Protein AF-0000000086061407 (afdb_homodimer)

pLDDT: mean 94.73, std 8.04, range [39.84, 98.94]

Solvent-accessible surface area (backbone atoms only — not comparable to full-atom values): 15052 Å² total; per-residue (Å²): 125,61,60,60,64,52,87,76,50,77,74,66,51,68,67,56,52,50,48,50,37,46,42,41,42,68,62,27,43,37,47,22,71,58,48,34,40,74,77,44,78,39,59,35,28,27,28,36,33,29,63,65,50,62,54,49,12,38,81,82,54,57,34,48,30,66,33,58,55,50,27,49,40,52,51,31,29,48,52,14,55,34,40,55,39,94,50,54,87,50,60,50,69,42,70,36,34,43,36,39,37,42,72,43,85,31,67,28,34,36,39,30,40,11,34,55,76,41,48,45,68,49,48,29,32,18,39,28,40,28,31,15,40,49,97,89,47,67,42,73,19,35,41,33,43,34,33,28,38,44,44,70,126,124,60,59,60,63,53,88,76,48,75,74,65,51,68,67,58,53,52,50,50,38,47,42,42,41,69,61,28,43,39,47,23,71,56,47,35,42,71,77,44,79,40,61,34,26,25,29,37,33,30,63,64,51,64,54,50,12,37,82,83,54,56,34,49,32,64,32,58,55,49,27,48,40,52,52,32,28,47,52,12,55,35,40,55,38,95,51,53,87,49,57,50,68,44,67,35,35,43,36,39,38,43,73,44,85,30,66,29,33,35,38,29,41,11,34,55,76,41,48,44,66,50,48,29,31,18,39,27,41,29,30,16,38,50,99,88,48,67,43,74,19,34,40,34,42,33,32,28,39,44,43,71,124

Secondary structure (DSSP, 8-state):
-----GGGSPPPPHHHHHHHHHIIIIISSHHHHTT-EEEEEETTEEEEEE---GGGB-TTSSSB-HHHHHHHHHHHHHHHHHTTSSSTTS-EEEEEEEEEEE-S---S-EEEEEEEEEE-SSEEEEEEEEEEEETTEEEEEEEEEEEEEEE--/-----GGGSPPPPHHHHHHHHHIIIIISSHHHHTT-EEEEEETTEEEEEE---GGGB-TTSSSB-HHHHHHHHHHHHHHHHHTTSSSTTS-EEEEEEEEEEE-S---S-EEEEEEEEEE-SSEEEEEEEEEEEETTEEEEEEEEEEEEEEE--

Structure (mmCIF, N/CA/C/O backbone):
data_AF-0000000086061407-model_v1
#
loop_
_entity.id
_entity.type
_entity.pdbx_description
1 polymer 'Uncharacterized protein (TIGR00369 family)'
#
loop_
_atom_site.group_PDB
_atom_site.id
_atom_site.type_symbol
_atom_site.label_atom_id
_atom_site.label_alt_id
_atom_site.label_comp_id
_atom_site.label_asym_id
_atom_site.label_entity_id
_atom_site.label_seq_id
_atom_site.pdbx_PDB_ins_code
_atom_site.Cartn_x
_atom_site.Cartn_y
_atom_site.Cartn_z
_atom_site.occupancy
_atom_site.B_iso_or_equiv
_atom_site.auth_seq_id
_atom_site.auth_comp_id
_atom_site.auth_asym_id
_atom_site.auth_atom_id
_atom_site.pdbx_PDB_model_num
ATOM 1 N N . MET A 1 1 ? 11.742 13.633 26.219 1 40.09 1 MET A N 1
ATOM 2 C CA . MET A 1 1 ? 10.906 13.102 25.156 1 40.09 1 MET A CA 1
ATOM 3 C C . MET A 1 1 ? 9.719 14.016 24.875 1 40.09 1 MET A C 1
ATOM 5 O O . MET A 1 1 ? 8.82 14.141 25.719 1 40.09 1 MET A O 1
ATOM 9 N N . VAL A 1 2 ? 9.953 15.078 24.172 1 51.06 2 VAL A N 1
ATOM 10 C CA . VAL A 1 2 ? 8.992 16.172 24.125 1 51.06 2 VAL A CA 1
ATOM 11 C C . VAL A 1 2 ? 7.734 15.719 23.375 1 51.06 2 VAL A C 1
ATOM 13 O O . VAL A 1 2 ? 7.805 15.336 22.203 1 51.06 2 VAL A O 1
ATOM 16 N N . GLU A 1 3 ? 6.836 15.07 24.078 1 63.94 3 GLU A N 1
ATOM 17 C CA . GLU A 1 3 ? 5.516 14.812 23.516 1 63.94 3 GLU A CA 1
ATOM 18 C C . GLU A 1 3 ? 4.781 16.109 23.203 1 63.94 3 GLU A C 1
ATOM 20 O O . GLU A 1 3 ? 4.75 17.031 24.047 1 63.94 3 GLU A O 1
ATOM 25 N N . ASP A 1 4 ? 4.656 16.281 21.875 1 63.88 4 ASP A N 1
ATOM 26 C CA . ASP A 1 4 ? 3.92 17.484 21.516 1 63.88 4 ASP A CA 1
ATOM 27 C C . ASP A 1 4 ? 2.533 17.5 22.156 1 63.88 4 ASP A C 1
ATOM 29 O O . ASP A 1 4 ? 1.83 16.484 22.141 1 63.88 4 ASP A O 1
ATOM 33 N N . ASP A 1 5 ? 2.336 18.469 23 1 81.5 5 ASP A N 1
ATOM 34 C CA . ASP A 1 5 ? 0.99 18.703 23.516 1 81.5 5 ASP A CA 1
ATOM 35 C C . ASP A 1 5 ? 0.057 19.203 22.422 1 81.5 5 ASP A C 1
ATOM 37 O O . ASP A 1 5 ? -0.12 20.422 22.25 1 81.5 5 ASP A O 1
ATOM 41 N N . ILE A 1 6 ? -0.549 18.344 21.656 1 89 6 ILE A N 1
ATOM 42 C CA . ILE A 1 6 ? -1.39 18.641 20.5 1 89 6 ILE A CA 1
ATOM 43 C C . ILE A 1 6 ? -2.619 19.422 20.953 1 89 6 ILE A C 1
ATOM 45 O O . ILE A 1 6 ? -3.041 20.375 20.281 1 89 6 ILE A O 1
ATOM 49 N N . ALA A 1 7 ? -3.109 19.172 22.156 1 85.31 7 ALA A N 1
ATOM 50 C CA . ALA A 1 7 ? -4.32 19.812 22.672 1 85.31 7 ALA A CA 1
ATOM 51 C C . ALA A 1 7 ? -4.109 21.312 22.891 1 85.31 7 ALA A C 1
ATOM 53 O O . ALA A 1 7 ? -5.055 22.094 22.766 1 85.31 7 ALA A O 1
ATOM 54 N N . GLY A 1 8 ? -2.998 21.625 23.078 1 88.25 8 GLY A N 1
ATOM 55 C CA . GLY A 1 8 ? -2.713 23.031 23.375 1 88.25 8 GLY A CA 1
ATOM 56 C C . GLY A 1 8 ? -2.324 23.828 22.141 1 88.25 8 GLY A C 1
ATOM 57 O O . GLY A 1 8 ? -2.121 25.047 22.234 1 88.25 8 GLY A O 1
ATOM 58 N N . MET A 1 9 ? -2.316 23.172 21.031 1 91.44 9 MET A N 1
ATOM 59 C CA . MET A 1 9 ? -1.849 23.844 19.828 1 91.44 9 MET A CA 1
ATOM 60 C C . MET A 1 9 ? -2.977 24.625 19.156 1 91.44 9 MET A C 1
ATOM 62 O O . MET A 1 9 ? -4.148 24.25 19.281 1 91.44 9 MET A O 1
ATOM 66 N N . GLU A 1 10 ? -2.555 25.672 18.531 1 92.44 10 GLU A N 1
ATOM 67 C CA . GLU A 1 10 ? -3.52 26.406 17.719 1 92.44 10 GLU A CA 1
ATOM 68 C C . GLU A 1 10 ? -4.02 25.531 16.562 1 92.44 10 GLU A C 1
ATOM 70 O O . GLU A 1 10 ? -3.301 24.656 16.078 1 92.44 10 GLU A O 1
ATOM 75 N N . PRO A 1 11 ? -5.223 25.797 16.156 1 94 11 PRO A N 1
ATOM 76 C CA . PRO A 1 11 ? -5.723 25.047 14.992 1 94 11 PRO A CA 1
ATOM 77 C C . PRO A 1 11 ? -4.824 25.203 13.766 1 94 11 PRO A C 1
ATOM 79 O O . PRO A 1 11 ? -4.102 26.188 13.641 1 94 11 PRO A O 1
ATOM 82 N N . ILE A 1 12 ? -4.875 24.156 12.938 1 94 12 ILE A N 1
ATOM 83 C CA . ILE A 1 12 ? -4.125 24.234 11.688 1 94 12 ILE A CA 1
ATOM 84 C C . ILE A 1 12 ? -4.594 25.438 10.875 1 94 12 ILE A C 1
ATOM 86 O O . ILE A 1 12 ? -5.789 25.594 10.625 1 94 12 ILE A O 1
ATOM 90 N N . PRO A 1 13 ? -3.646 26.266 10.508 1 91.88 13 PRO A N 1
ATOM 91 C CA . PRO A 1 13 ? -4.051 27.406 9.688 1 91.88 13 PRO A CA 1
ATOM 92 C C . PRO A 1 13 ? -4.727 26.984 8.383 1 91.88 13 PRO A C 1
ATOM 94 O O . PRO A 1 13 ? -4.348 25.969 7.785 1 91.88 13 PRO A O 1
ATOM 97 N N . SER A 1 14 ? -5.695 27.781 7.965 1 93.56 14 SER A N 1
ATOM 98 C CA . SER A 1 14 ? -6.438 27.469 6.746 1 93.56 14 SER A CA 1
ATOM 99 C C . SER A 1 14 ? -5.512 27.391 5.539 1 93.56 14 SER A C 1
ATOM 101 O O . SER A 1 14 ? -5.723 26.562 4.645 1 93.56 14 SER A O 1
ATOM 103 N N . GLU A 1 15 ? -4.551 28.219 5.551 1 92.44 15 GLU A N 1
ATOM 104 C CA . GLU A 1 15 ? -3.592 28.234 4.449 1 92.44 15 GLU A CA 1
ATOM 105 C C . GLU A 1 15 ? -2.844 26.906 4.363 1 92.44 15 GLU A C 1
ATOM 107 O O . GLU A 1 15 ? -2.568 26.406 3.268 1 92.44 15 GLU A O 1
ATOM 112 N N . ALA A 1 16 ? -2.533 26.391 5.5 1 92.31 16 ALA A N 1
ATOM 113 C CA . ALA A 1 16 ? -1.836 25.109 5.547 1 92.31 16 ALA A CA 1
ATOM 114 C C . ALA A 1 16 ? -2.738 23.969 5.062 1 92.31 16 ALA A C 1
ATOM 116 O O . ALA A 1 16 ? -2.293 23.078 4.332 1 92.31 16 ALA A O 1
ATOM 117 N N . THR A 1 17 ? -3.941 24.016 5.438 1 95.06 17 THR A N 1
ATOM 118 C CA . THR A 1 17 ? -4.906 23.016 4.988 1 95.06 17 THR A CA 1
ATOM 119 C C . THR A 1 17 ? -5.086 23.094 3.473 1 95.06 17 THR A C 1
ATOM 121 O O . THR A 1 17 ? -5.102 22.062 2.799 1 95.06 17 THR A O 1
ATOM 124 N N . GLU A 1 18 ? -5.207 24.297 2.955 1 95.62 18 GLU A N 1
ATOM 125 C CA . GLU A 1 18 ? -5.379 24.484 1.519 1 95.62 18 GLU A CA 1
ATOM 126 C C . GLU A 1 18 ? -4.141 24.031 0.75 1 95.62 18 GLU A C 1
ATOM 128 O O . GLU A 1 18 ? -4.254 23.438 -0.323 1 95.62 18 GLU A O 1
ATOM 133 N N . TYR A 1 19 ? -3.062 24.328 1.294 1 94.38 19 TYR A N 1
ATOM 134 C CA . TYR A 1 19 ? -1.807 23.891 0.692 1 94.38 19 TYR A CA 1
ATOM 135 C C . TYR A 1 19 ? -1.74 22.359 0.608 1 94.38 19 TYR A C 1
ATOM 137 O O . TYR A 1 19 ? -1.422 21.812 -0.446 1 94.38 19 TYR A O 1
ATOM 145 N N . LEU A 1 20 ? -2.078 21.734 1.682 1 93.75 20 LEU A N 1
ATOM 146 C CA . LEU A 1 20 ? -2.076 20.281 1.739 1 93.75 20 LEU A CA 1
ATOM 147 C C . LEU A 1 20 ? -3.055 19.688 0.726 1 93.75 20 LEU A C 1
ATOM 149 O O . LEU A 1 20 ? -2.719 18.75 0.004 1 93.75 20 LEU A O 1
ATOM 153 N N . ARG A 1 21 ? -4.188 20.234 0.647 1 96.5 21 ARG A N 1
ATOM 154 C CA . ARG A 1 21 ? -5.207 19.781 -0.29 1 96.5 21 ARG A CA 1
ATOM 155 C C . ARG A 1 21 ? -4.715 19.875 -1.729 1 96.5 21 ARG A C 1
ATOM 157 O O . ARG A 1 21 ? -4.824 18.922 -2.496 1 96.5 21 ARG A O 1
ATOM 164 N N . LYS A 1 22 ? -4.176 21 -2.057 1 96.38 22 LYS A N 1
ATOM 165 C CA . LYS A 1 22 ? -3.684 21.219 -3.412 1 96.38 22 LYS A CA 1
ATOM 166 C C . LYS A 1 22 ? -2.557 20.25 -3.752 1 96.38 22 LYS A C 1
ATOM 168 O O . LYS A 1 22 ? -2.545 19.656 -4.832 1 96.38 22 LYS A O 1
ATOM 173 N N . ARG A 1 23 ? -1.668 20.078 -2.854 1 94.38 23 ARG A N 1
ATOM 174 C CA . ARG A 1 23 ? -0.507 19.219 -3.068 1 94.38 23 ARG A CA 1
ATOM 175 C C . ARG A 1 23 ? -0.928 17.766 -3.27 1 94.38 23 ARG A C 1
ATOM 177 O O . ARG A 1 23 ? -0.419 17.094 -4.16 1 94.38 23 ARG A O 1
ATOM 184 N N . ILE A 1 24 ? -1.856 17.281 -2.484 1 95.69 24 ILE A N 1
ATOM 185 C CA . ILE A 1 24 ? -2.258 15.883 -2.514 1 95.69 24 ILE A CA 1
ATOM 186 C C . ILE A 1 24 ? -3.209 15.648 -3.682 1 95.69 24 ILE A C 1
ATOM 188 O O . ILE A 1 24 ? -3.025 14.703 -4.457 1 95.69 24 ILE A O 1
ATOM 192 N N . GLU A 1 25 ? -4.176 16.516 -3.877 1 97.44 25 GLU A N 1
ATOM 193 C CA . GLU A 1 25 ? -5.289 16.266 -4.789 1 97.44 25 GLU A CA 1
ATOM 194 C C . GLU A 1 25 ? -4.906 16.594 -6.227 1 97.44 25 GLU A C 1
ATOM 196 O O . GLU A 1 25 ? -5.414 15.984 -7.168 1 97.44 25 GLU A O 1
ATOM 201 N N . GLU A 1 26 ? -3.924 17.469 -6.391 1 95.81 26 GLU A N 1
ATOM 202 C CA . GLU A 1 26 ? -3.705 17.984 -7.738 1 95.81 26 GLU A CA 1
ATOM 203 C C . GLU A 1 26 ? -2.262 17.781 -8.18 1 95.81 26 GLU A C 1
ATOM 205 O O . GLU A 1 26 ? -1.997 17.547 -9.367 1 95.81 26 GLU A O 1
ATOM 210 N N . GLU A 1 27 ? -1.354 17.781 -7.215 1 94.19 27 GLU A N 1
ATOM 211 C CA . GLU A 1 27 ? 0.028 17.953 -7.648 1 94.19 27 GLU A CA 1
ATOM 212 C C . GLU A 1 27 ? 0.855 16.703 -7.375 1 94.19 27 GLU A C 1
ATOM 214 O O . GLU A 1 27 ? 1.942 16.531 -7.934 1 94.19 27 GLU A O 1
ATOM 219 N N . HIS A 1 28 ? 0.507 15.789 -6.465 1 93.06 28 HIS A N 1
ATOM 220 C CA . HIS A 1 28 ? 1.313 14.664 -6.012 1 93.06 28 HIS A CA 1
ATOM 221 C C . HIS A 1 28 ? 1.54 13.664 -7.137 1 93.06 28 HIS A C 1
ATOM 223 O O . HIS A 1 28 ? 2.541 12.938 -7.141 1 93.06 28 HIS A O 1
ATOM 229 N N . GLY A 1 29 ? 0.777 13.562 -8.25 1 93.31 29 GLY A N 1
ATOM 230 C CA . GLY A 1 29 ? 0.857 12.57 -9.312 1 93.31 29 GLY A CA 1
ATOM 231 C C . GLY A 1 29 ? 0.192 11.258 -8.953 1 93.31 29 GLY A C 1
ATOM 232 O O . GLY A 1 29 ? -0.92 10.977 -9.406 1 93.31 29 GLY A O 1
ATOM 233 N N . TYR A 1 30 ? 0.95 10.469 -8.008 1 97.5 30 TYR A N 1
ATOM 234 C CA . TYR A 1 30 ? 0.446 9.164 -7.598 1 97.5 30 TYR A CA 1
ATOM 235 C C . TYR A 1 30 ? -0.865 9.297 -6.836 1 97.5 30 TYR A C 1
ATOM 237 O O . TYR A 1 30 ? -1.887 8.742 -7.238 1 97.5 30 TYR A O 1
ATOM 245 N N . LEU A 1 31 ? -0.889 10.109 -5.805 1 98.25 31 LEU A N 1
ATOM 246 C CA . LEU A 1 31 ? -2.082 10.258 -4.977 1 98.25 31 LEU A CA 1
ATOM 247 C C . LEU A 1 31 ? -3.199 10.945 -5.754 1 98.25 31 LEU A C 1
ATOM 249 O O . LEU A 1 31 ? -4.379 10.648 -5.551 1 98.25 31 LEU A O 1
ATOM 253 N N . SER A 1 32 ? -2.822 11.867 -6.594 1 97.5 32 SER A N 1
ATOM 254 C CA . SER A 1 32 ? -3.824 12.508 -7.441 1 97.5 32 SER A CA 1
ATOM 255 C C . SER A 1 32 ? -4.445 11.508 -8.414 1 97.5 32 SER A C 1
ATOM 257 O O . SER A 1 32 ? -5.652 11.547 -8.656 1 97.5 32 SER A O 1
ATOM 259 N N . TRP A 1 33 ? -3.674 10.633 -8.984 1 97.12 33 TRP A N 1
ATOM 260 C CA . TRP A 1 33 ? -4.188 9.609 -9.883 1 97.12 33 TRP A CA 1
ATOM 261 C C . TRP A 1 33 ? -5.152 8.672 -9.164 1 97.12 33 TRP A C 1
ATOM 263 O O . TRP A 1 33 ? -6.133 8.211 -9.75 1 97.12 33 TRP A O 1
ATOM 273 N N . LEU A 1 34 ? -4.879 8.422 -7.879 1 98.19 34 LEU A N 1
ATOM 274 C CA . LEU A 1 34 ? -5.797 7.637 -7.059 1 98.19 34 LEU A CA 1
ATOM 275 C C . LEU A 1 34 ? -7.086 8.406 -6.797 1 98.19 34 LEU A C 1
ATOM 277 O O . LEU A 1 34 ? -8.039 7.848 -6.25 1 98.19 34 LEU A O 1
ATOM 281 N N . ASN A 1 35 ? -7.125 9.664 -7.09 1 98.31 35 ASN A N 1
ATOM 282 C CA . ASN A 1 35 ? -8.227 10.57 -6.793 1 98.31 35 ASN A CA 1
ATOM 283 C C . ASN A 1 35 ? -8.391 10.781 -5.289 1 98.31 35 ASN A C 1
ATOM 285 O O . ASN A 1 35 ? -9.508 10.773 -4.773 1 98.31 35 ASN A O 1
ATOM 289 N N . THR A 1 36 ? -7.293 10.906 -4.598 1 98.69 36 THR A N 1
ATOM 290 C CA . THR A 1 36 ? -7.297 11.094 -3.15 1 98.69 36 THR A CA 1
ATOM 291 C C . THR A 1 36 ? -7.805 12.492 -2.791 1 98.69 36 THR A C 1
ATOM 293 O O . THR A 1 36 ? -7.398 13.484 -3.404 1 98.69 36 THR A O 1
ATOM 296 N N . SER A 1 37 ? -8.688 12.562 -1.829 1 98.62 37 SER A N 1
ATOM 297 C CA . SER A 1 37 ? -9.188 13.828 -1.312 1 98.62 37 SER A CA 1
ATOM 298 C C . SER A 1 37 ? -8.812 14.016 0.156 1 98.62 37 SER A C 1
ATOM 300 O O . SER A 1 37 ? -8.781 13.047 0.92 1 98.62 37 SER A O 1
ATOM 302 N N . VAL A 1 38 ? -8.562 15.234 0.508 1 98.44 38 VAL A N 1
ATOM 303 C CA . VAL A 1 38 ? -8.336 15.633 1.895 1 98.44 38 VAL A CA 1
ATOM 304 C C . VAL A 1 38 ? -9.633 16.188 2.486 1 98.44 38 VAL A C 1
ATOM 306 O O . VAL A 1 38 ? -10.023 17.328 2.182 1 98.44 38 VAL A O 1
ATOM 309 N N . ASP A 1 39 ? -10.234 15.461 3.398 1 98.56 39 ASP A N 1
ATOM 310 C CA . ASP A 1 39 ? -11.57 15.812 3.865 1 98.56 39 ASP A CA 1
ATOM 311 C C . ASP A 1 39 ? -11.508 16.625 5.16 1 98.56 39 ASP A C 1
ATOM 313 O O . ASP A 1 39 ? -12.25 17.594 5.332 1 98.56 39 ASP A O 1
ATOM 317 N N . ILE A 1 40 ? -10.672 16.156 6.094 1 98.12 40 ILE A N 1
ATOM 318 C CA . ILE A 1 40 ? -10.5 16.797 7.391 1 98.12 40 ILE A CA 1
ATOM 319 C C . ILE A 1 40 ? -9.016 16.906 7.727 1 98.12 40 ILE A C 1
ATOM 321 O O . ILE A 1 40 ? -8.258 15.969 7.508 1 98.12 40 ILE A O 1
ATOM 325 N N . VAL A 1 41 ? -8.633 18.062 8.164 1 97.25 41 VAL A N 1
ATOM 326 C CA . VAL A 1 41 ? -7.309 18.297 8.719 1 97.25 41 VAL A CA 1
ATOM 327 C C . VAL A 1 41 ? -7.43 19 10.062 1 97.25 41 VAL A C 1
ATOM 329 O O . VAL A 1 41 ? -7.875 20.156 10.125 1 97.25 41 VAL A O 1
ATOM 332 N N . GLU A 1 42 ? -7.105 18.375 11.07 1 96.44 42 GLU A N 1
ATOM 333 C CA . GLU A 1 42 ? -7.055 18.891 12.43 1 96.44 42 GLU A CA 1
ATOM 334 C 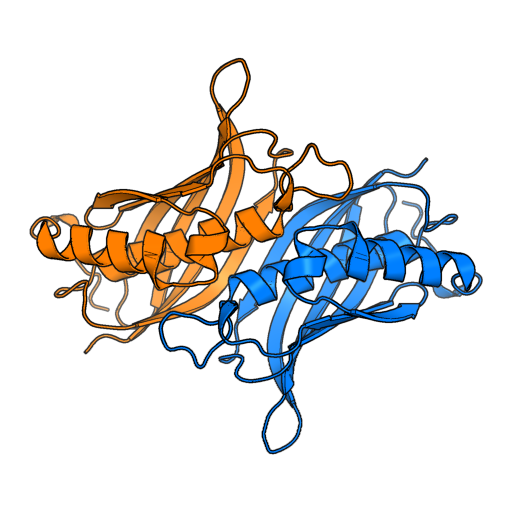C . GLU A 1 42 ? -5.758 18.484 13.125 1 96.44 42 GLU A C 1
ATOM 336 O O . GLU A 1 42 ? -5.07 17.562 12.688 1 96.44 42 GLU A O 1
ATOM 341 N N . ARG A 1 43 ? -5.457 19.297 14.133 1 96.12 43 ARG A N 1
ATOM 342 C CA . ARG A 1 43 ? -4.305 18.859 14.914 1 96.12 43 ARG A CA 1
ATOM 343 C C . ARG A 1 43 ? -4.496 17.438 15.422 1 96.12 43 ARG A C 1
ATOM 345 O O . ARG A 1 43 ? -5.473 17.141 16.109 1 96.12 43 ARG A O 1
ATOM 352 N N . GLY A 1 44 ? -3.617 16.547 14.992 1 96.62 44 GLY A N 1
ATOM 353 C CA . GLY A 1 44 ? -3.596 15.172 15.484 1 96.62 44 GLY A CA 1
ATOM 354 C C . GLY A 1 44 ? -4.547 14.258 14.734 1 96.62 44 GLY A C 1
ATOM 355 O O . GLY A 1 44 ? -4.691 13.086 15.078 1 96.62 44 GLY A O 1
ATOM 356 N N . ARG A 1 45 ? -5.227 14.766 13.734 1 97.62 45 ARG A N 1
ATOM 357 C CA . ARG A 1 45 ? -6.23 13.969 13.031 1 97.62 45 ARG A CA 1
ATOM 358 C C . ARG A 1 45 ? -6.348 14.391 11.57 1 97.62 45 ARG A C 1
ATOM 360 O O . ARG A 1 45 ? -6.379 15.586 11.266 1 97.62 45 ARG A O 1
ATOM 367 N N . ILE A 1 46 ? -6.469 13.367 10.703 1 98.44 46 ILE A N 1
ATOM 368 C CA . ILE A 1 46 ? -6.723 13.641 9.297 1 98.44 46 ILE A CA 1
ATOM 369 C C . ILE A 1 46 ? -7.711 12.617 8.742 1 98.44 46 ILE A C 1
ATOM 371 O O . ILE A 1 46 ? -7.781 11.484 9.227 1 98.44 46 ILE A O 1
ATOM 375 N N . VAL A 1 47 ? -8.508 13.062 7.785 1 98.88 47 VAL A N 1
ATOM 376 C CA . VAL A 1 47 ? -9.383 12.172 7.035 1 98.88 47 VAL A CA 1
ATOM 377 C C . VAL A 1 47 ? -9.125 12.336 5.539 1 98.88 47 VAL A C 1
ATOM 379 O O . VAL A 1 47 ? -9.18 13.445 5.012 1 98.88 47 VAL A O 1
ATOM 382 N N . LEU A 1 48 ? -8.805 11.281 4.895 1 98.88 48 LEU A N 1
ATOM 383 C CA . LEU A 1 48 ? -8.625 11.211 3.447 1 98.88 48 LEU A CA 1
ATOM 384 C C . LEU A 1 48 ? -9.633 10.25 2.824 1 98.88 48 LEU A C 1
ATOM 386 O O . LEU A 1 48 ? -10.086 9.305 3.477 1 98.88 48 LEU A O 1
ATOM 390 N N . SER A 1 49 ? -9.93 10.469 1.558 1 98.88 49 SER A N 1
ATOM 391 C CA . SER A 1 49 ? -10.836 9.555 0.871 1 98.88 49 SER A CA 1
ATOM 392 C C . SER A 1 49 ? -10.367 9.281 -0.553 1 98.88 49 SER A C 1
ATOM 394 O O . SER A 1 49 ? -9.602 10.062 -1.123 1 98.88 49 SER A O 1
ATOM 396 N N . ILE A 1 50 ? -10.75 8.156 -1.094 1 98.88 50 ILE A N 1
ATOM 397 C CA . ILE A 1 50 ? -10.602 7.742 -2.484 1 98.88 50 ILE A CA 1
ATOM 398 C C . ILE A 1 50 ? -11.914 7.168 -3.002 1 98.88 50 ILE A C 1
ATOM 400 O O . ILE A 1 50 ? -12.422 6.18 -2.467 1 98.88 50 ILE A O 1
ATOM 404 N N . PRO A 1 51 ? -12.484 7.777 -4.023 1 98.81 51 PRO A N 1
ATOM 405 C CA . PRO A 1 51 ? -13.703 7.191 -4.578 1 98.81 51 PRO A CA 1
ATOM 406 C C . PRO A 1 51 ? -13.453 5.848 -5.258 1 98.81 51 PRO A C 1
ATOM 408 O O . PRO A 1 51 ? -12.352 5.586 -5.738 1 98.81 51 PRO A O 1
ATOM 411 N N . PHE A 1 52 ? -14.539 5.02 -5.238 1 98.56 52 PHE A N 1
ATOM 412 C CA . PHE A 1 52 ? -14.453 3.793 -6.02 1 98.56 52 PHE A CA 1
ATOM 413 C C . PHE A 1 52 ? -14.172 4.102 -7.484 1 98.56 52 PHE A C 1
ATOM 415 O O . PHE A 1 52 ? -14.781 5.004 -8.062 1 98.56 52 PHE A O 1
ATOM 422 N N . ASP A 1 53 ? -13.32 3.439 -8.078 1 98.25 53 ASP A N 1
ATOM 423 C CA . ASP A 1 53 ? -12.953 3.484 -9.484 1 98.25 53 ASP A CA 1
ATOM 424 C C . ASP A 1 53 ? -12.492 2.113 -9.977 1 98.25 53 ASP A C 1
ATOM 426 O O . ASP A 1 53 ? -11.609 1.497 -9.383 1 98.25 53 ASP A O 1
ATOM 430 N N . GLU A 1 54 ? -13.031 1.611 -11.039 1 97 54 GLU A N 1
ATOM 431 C CA . GLU A 1 54 ? -12.703 0.289 -11.562 1 97 54 GLU A CA 1
ATOM 432 C C . GLU A 1 54 ? -11.195 0.141 -11.781 1 97 54 GLU A C 1
ATOM 434 O O . GLU A 1 54 ? -10.648 -0.949 -11.617 1 97 54 GLU A O 1
ATOM 439 N N . LYS A 1 55 ? -10.492 1.176 -12.109 1 96.75 55 LYS A N 1
ATOM 440 C CA . LYS A 1 55 ? -9.062 1.12 -12.398 1 96.75 55 LYS A CA 1
ATOM 441 C C . LYS A 1 55 ? -8.266 0.75 -11.148 1 96.75 55 LYS A C 1
ATOM 443 O O . LYS A 1 55 ? -7.086 0.411 -11.234 1 96.75 55 LYS A O 1
ATOM 448 N N . LEU A 1 56 ? -8.883 0.876 -9.984 1 98.12 56 LEU A N 1
ATOM 449 C CA . LEU A 1 56 ? -8.188 0.642 -8.719 1 98.12 56 LEU A CA 1
ATOM 450 C C . LEU A 1 56 ? -8.523 -0.742 -8.172 1 98.12 56 LEU A C 1
ATOM 452 O O . LEU A 1 56 ? -8.031 -1.125 -7.105 1 98.12 56 LEU A O 1
ATOM 456 N N . THR A 1 57 ? -9.352 -1.528 -8.875 1 97.19 57 THR A N 1
ATOM 457 C CA . THR A 1 57 ? -9.875 -2.787 -8.352 1 97.19 57 THR A CA 1
ATOM 458 C C . THR A 1 57 ? -8.93 -3.941 -8.688 1 97.19 57 THR A C 1
ATOM 460 O O . THR A 1 57 ? -8.047 -3.803 -9.531 1 97.19 57 THR A O 1
ATOM 463 N N . ASN A 1 58 ? -9.117 -5.023 -7.957 1 94.62 58 ASN A N 1
ATOM 464 C CA . ASN A 1 58 ? -8.547 -6.305 -8.359 1 94.62 58 ASN A CA 1
ATOM 465 C C . ASN A 1 58 ? -9.094 -6.758 -9.711 1 94.62 58 ASN A C 1
ATOM 467 O O . ASN A 1 58 ? -9.914 -6.066 -10.32 1 94.62 58 ASN A O 1
ATOM 471 N N . ILE A 1 59 ? -8.617 -7.875 -10.141 1 90 59 ILE A N 1
ATOM 472 C CA . ILE A 1 59 ? -8.969 -8.383 -11.461 1 90 59 ILE A CA 1
ATOM 473 C C . ILE A 1 59 ? -10.477 -8.648 -11.523 1 90 59 ILE A C 1
ATOM 475 O O . ILE A 1 59 ? -11.078 -8.617 -12.602 1 90 59 ILE A O 1
ATOM 479 N N . ASP A 1 60 ? -11.086 -8.812 -10.406 1 89.25 60 ASP A N 1
ATOM 480 C CA . ASP A 1 60 ? -12.523 -9.086 -10.367 1 89.25 60 ASP A CA 1
ATOM 481 C C . ASP A 1 60 ? -13.328 -7.852 -10.75 1 89.25 60 ASP A C 1
ATOM 483 O O . ASP A 1 60 ? -14.523 -7.949 -11.047 1 89.25 60 ASP A O 1
ATOM 487 N N . GLY A 1 61 ? -12.742 -6.672 -10.625 1 92.69 61 GLY A N 1
ATOM 488 C CA . GLY A 1 61 ? -13.406 -5.43 -10.992 1 92.69 61 GLY A CA 1
ATOM 489 C C . GLY A 1 61 ? -14.375 -4.934 -9.938 1 92.69 61 GLY A C 1
ATOM 490 O O . GLY A 1 61 ? -15.109 -3.971 -10.164 1 92.69 61 GLY A O 1
ATOM 491 N N . ARG A 1 62 ? -14.422 -5.582 -8.82 1 94.88 62 ARG A N 1
ATOM 492 C CA . ARG A 1 62 ? -15.453 -5.281 -7.828 1 94.88 62 ARG A CA 1
ATOM 493 C C . ARG A 1 62 ? -14.828 -4.836 -6.512 1 94.88 62 ARG A C 1
ATOM 495 O O . ARG A 1 62 ? -15.414 -4.039 -5.777 1 94.88 62 ARG A O 1
ATOM 502 N N . THR A 1 63 ? -13.695 -5.336 -6.215 1 97.19 63 THR A N 1
ATOM 503 C CA . THR A 1 63 ? -13.047 -5.043 -4.941 1 97.19 63 THR A CA 1
ATOM 504 C C . THR A 1 63 ? -11.781 -4.219 -5.16 1 97.19 63 THR A C 1
ATOM 506 O O . THR A 1 63 ? -10.938 -4.574 -5.984 1 97.19 63 THR A O 1
ATOM 509 N N . ILE A 1 64 ? -11.664 -3.113 -4.41 1 98.25 64 ILE A N 1
ATOM 510 C CA . ILE A 1 64 ? -10.477 -2.27 -4.508 1 98.25 64 ILE A CA 1
ATOM 511 C C . ILE A 1 64 ? -9.258 -3.039 -4.016 1 98.25 64 ILE A C 1
ATOM 513 O O . ILE A 1 64 ? -9.32 -3.74 -3.004 1 98.25 64 ILE A O 1
ATOM 517 N N . HIS A 1 65 ? -8.18 -2.957 -4.754 1 98.44 65 HIS A N 1
ATOM 518 C CA . HIS A 1 65 ? -6.941 -3.645 -4.402 1 98.44 65 HIS A CA 1
ATOM 519 C C . HIS A 1 65 ? -6.457 -3.238 -3.014 1 98.44 65 HIS A C 1
ATOM 521 O O . HIS A 1 65 ? -6.465 -2.053 -2.672 1 98.44 65 HIS A O 1
ATOM 527 N N . GLY A 1 66 ? -5.953 -4.141 -2.209 1 97.56 66 GLY A N 1
ATOM 528 C CA . GLY A 1 66 ? -5.48 -3.869 -0.861 1 97.56 66 GLY A CA 1
ATOM 529 C C . GLY A 1 66 ? -4.348 -2.859 -0.817 1 97.56 66 GLY A C 1
ATOM 530 O O . GLY A 1 66 ? -4.184 -2.146 0.175 1 97.56 66 GLY A O 1
ATOM 531 N N . GLY A 1 67 ? -3.549 -2.834 -1.837 1 98.19 67 GLY A N 1
ATOM 532 C CA . GLY A 1 67 ? -2.465 -1.868 -1.916 1 98.19 67 GLY A CA 1
ATOM 533 C C . GLY A 1 67 ? -2.947 -0.43 -1.922 1 98.19 67 GLY A C 1
ATOM 534 O O . GLY A 1 67 ? -2.24 0.47 -1.464 1 98.19 67 GLY A O 1
ATOM 535 N N . VAL A 1 68 ? -4.121 -0.187 -2.482 1 98.56 68 VAL A N 1
ATOM 536 C CA . VAL A 1 68 ? -4.719 1.146 -2.479 1 98.56 68 VAL A CA 1
ATOM 537 C C . VAL A 1 68 ? -5.074 1.549 -1.051 1 98.56 68 VAL A C 1
ATOM 539 O O . VAL A 1 68 ? -4.789 2.67 -0.626 1 98.56 68 VAL A O 1
ATOM 542 N N . ALA A 1 69 ? -5.645 0.593 -0.325 1 98.38 69 ALA A N 1
ATOM 543 C CA . ALA A 1 69 ? -5.969 0.862 1.074 1 98.38 69 ALA A CA 1
ATOM 544 C C . ALA A 1 69 ? -4.699 1.084 1.895 1 98.38 69 ALA A C 1
ATOM 546 O O . ALA A 1 69 ? -4.66 1.959 2.762 1 98.38 69 ALA A O 1
ATOM 547 N N . ALA A 1 70 ? -3.666 0.265 1.652 1 98.38 70 ALA A N 1
ATOM 548 C CA . ALA A 1 70 ? -2.389 0.447 2.338 1 98.38 70 ALA A CA 1
ATOM 549 C C . ALA A 1 70 ? -1.811 1.832 2.059 1 98.38 70 ALA A C 1
ATOM 551 O O . ALA A 1 70 ? -1.291 2.488 2.965 1 98.38 70 ALA A O 1
ATOM 552 N N . THR A 1 71 ? -1.841 2.254 0.795 1 98.56 71 THR A N 1
ATOM 553 C CA . THR A 1 71 ? -1.394 3.592 0.422 1 98.56 71 THR A CA 1
ATOM 554 C C . THR A 1 71 ? -2.146 4.656 1.217 1 98.56 71 THR A C 1
ATOM 556 O O . THR A 1 71 ? -1.537 5.586 1.749 1 98.56 71 THR A O 1
ATOM 559 N N . LEU A 1 72 ? -3.439 4.484 1.271 1 98.69 72 LEU A N 1
ATOM 560 C CA . LEU A 1 72 ? -4.312 5.469 1.9 1 98.69 72 LEU A CA 1
ATOM 561 C C . LEU A 1 72 ? -4.004 5.598 3.389 1 98.69 72 LEU A C 1
ATOM 563 O O . LEU A 1 72 ? -3.842 6.707 3.9 1 98.69 72 LEU A O 1
ATOM 567 N N . ILE A 1 73 ? -3.83 4.488 4.059 1 98.25 73 ILE A N 1
ATOM 568 C CA . ILE A 1 73 ? -3.598 4.582 5.496 1 98.25 73 ILE A CA 1
ATOM 569 C C . ILE A 1 73 ? -2.162 5.031 5.758 1 98.25 73 ILE A C 1
ATOM 571 O O . ILE A 1 73 ? -1.899 5.762 6.715 1 98.25 73 ILE A O 1
ATOM 575 N N . ASP A 1 74 ? -1.205 4.609 5 1 98.56 74 ASP A N 1
ATOM 576 C CA . ASP A 1 74 ? 0.16 5.117 5.105 1 98.56 74 ASP A CA 1
ATOM 577 C C . ASP A 1 74 ? 0.195 6.637 4.977 1 98.56 74 ASP A C 1
ATOM 579 O O . ASP A 1 74 ? 0.792 7.324 5.809 1 98.56 74 ASP A O 1
ATOM 583 N N . THR A 1 75 ? -0.438 7.137 3.949 1 98.44 75 THR A N 1
ATOM 584 C CA . THR A 1 75 ? -0.487 8.57 3.676 1 98.44 75 THR A CA 1
ATOM 585 C C . THR A 1 75 ? -1.156 9.312 4.824 1 98.44 75 THR A C 1
ATOM 587 O O . THR A 1 75 ? -0.613 10.297 5.336 1 98.44 75 THR A O 1
ATOM 590 N N . ALA A 1 76 ? -2.295 8.797 5.27 1 98.75 76 ALA A N 1
ATOM 591 C CA . ALA A 1 76 ? -3.047 9.438 6.344 1 98.75 76 ALA A CA 1
ATOM 592 C C . ALA A 1 76 ? -2.242 9.453 7.641 1 98.75 76 ALA A C 1
ATOM 594 O O . ALA A 1 76 ? -2.164 10.484 8.312 1 98.75 76 ALA A O 1
ATOM 595 N N . GLY A 1 77 ? -1.681 8.297 7.996 1 98.56 77 GLY A N 1
ATOM 596 C CA . GLY A 1 77 ? -0.906 8.211 9.227 1 98.56 77 GLY A CA 1
ATOM 597 C C . GLY A 1 77 ? 0.276 9.164 9.25 1 98.56 77 GLY A C 1
ATOM 598 O O . GLY A 1 77 ? 0.554 9.789 10.273 1 98.56 77 GLY A O 1
ATOM 599 N N . GLY A 1 78 ? 1.016 9.227 8.117 1 97.69 78 GLY A N 1
ATOM 600 C CA . GLY A 1 78 ? 2.146 10.133 8.016 1 97.69 78 GLY A CA 1
ATOM 601 C C . GLY A 1 78 ? 1.749 11.594 8.125 1 97.69 78 GLY A C 1
ATOM 602 O O . GLY A 1 78 ? 2.344 12.344 8.898 1 97.69 78 GLY A O 1
ATOM 603 N N . ILE A 1 79 ? 0.72 11.984 7.379 1 96.88 79 ILE A N 1
ATOM 604 C CA . ILE A 1 79 ? 0.298 13.383 7.355 1 96.88 79 ILE A CA 1
ATOM 605 C C . ILE A 1 79 ? -0.252 13.781 8.719 1 96.88 79 ILE A C 1
ATOM 607 O O . ILE A 1 79 ? -0.061 14.914 9.172 1 96.88 79 ILE A O 1
ATOM 611 N N . ALA A 1 80 ? -0.962 12.836 9.422 1 97.31 80 ALA A N 1
ATOM 612 C CA . ALA A 1 80 ? -1.427 13.133 10.773 1 97.31 80 ALA A CA 1
ATOM 613 C C . ALA A 1 80 ? -0.276 13.602 11.656 1 97.31 80 ALA A C 1
ATOM 615 O O . ALA A 1 80 ? -0.425 14.562 12.414 1 97.31 80 ALA A O 1
ATOM 616 N N . GLN A 1 81 ? 0.847 12.984 11.539 1 96.69 81 GLN A N 1
ATOM 617 C CA . GLN A 1 81 ? 2.004 13.352 12.352 1 96.69 81 GLN A CA 1
ATOM 618 C C . GLN A 1 81 ? 2.465 14.773 12.031 1 96.69 81 GLN A C 1
ATOM 620 O O . GLN A 1 81 ? 2.891 15.508 12.93 1 96.69 81 GLN A O 1
ATOM 625 N N . ARG A 1 82 ? 2.381 15.148 10.781 1 94.25 82 ARG A N 1
ATOM 626 C CA . ARG A 1 82 ? 2.812 16.484 10.391 1 94.25 82 ARG A CA 1
ATOM 627 C C . ARG A 1 82 ? 1.959 17.562 11.062 1 94.25 82 ARG A C 1
ATOM 629 O O . ARG A 1 82 ? 2.436 18.656 11.32 1 94.25 82 ARG A O 1
ATOM 636 N N . THR A 1 83 ? 0.717 17.266 11.359 1 94.5 83 THR A N 1
ATOM 637 C CA . THR A 1 83 ? -0.188 18.234 11.969 1 94.5 83 THR A CA 1
ATOM 638 C C . THR A 1 83 ? 0.256 18.562 13.391 1 94.5 83 THR A C 1
ATOM 640 O O . THR A 1 83 ? -0.207 19.531 13.984 1 94.5 83 THR A O 1
ATOM 643 N N . ALA A 1 84 ? 1.134 17.766 13.961 1 93.69 84 ALA A N 1
ATOM 644 C CA . ALA A 1 84 ? 1.601 17.984 15.328 1 93.69 84 ALA A CA 1
ATOM 645 C C . ALA A 1 84 ? 2.854 18.844 15.352 1 93.69 84 ALA A C 1
ATOM 647 O O . ALA A 1 84 ? 3.342 19.219 16.422 1 93.69 84 ALA A O 1
ATOM 648 N N . PHE A 1 85 ? 3.332 19.094 14.133 1 91.62 85 PHE A N 1
ATOM 649 C CA . PHE A 1 85 ? 4.469 20.016 14.07 1 91.62 85 PHE A CA 1
ATOM 650 C C . PHE A 1 85 ? 4.039 21.438 14.352 1 91.62 85 PHE A C 1
ATOM 652 O O . PHE A 1 85 ? 2.889 21.812 14.102 1 91.62 85 PHE A O 1
ATOM 659 N N . GLU A 1 86 ? 5 22.219 14.867 1 88.19 86 GLU A N 1
ATOM 660 C CA . GLU A 1 86 ? 4.703 23.625 15.047 1 88.19 86 GLU A CA 1
ATOM 661 C C . GLU A 1 86 ? 4.309 24.281 13.727 1 88.19 86 GLU A C 1
ATOM 663 O O . GLU A 1 86 ? 3.279 24.953 13.648 1 88.19 86 GLU A O 1
ATOM 668 N N . ASP A 1 87 ? 5.098 24.047 12.75 1 87.75 87 ASP A N 1
ATOM 669 C CA . ASP A 1 87 ? 4.766 24.406 11.375 1 87.75 87 ASP A CA 1
ATOM 670 C C . ASP A 1 87 ? 4.457 23.156 10.547 1 87.75 87 ASP A C 1
ATOM 672 O O . ASP A 1 87 ? 5.371 22.453 10.109 1 87.75 87 ASP A O 1
ATOM 676 N N . PRO A 1 88 ? 3.188 22.938 10.273 1 85.5 88 PRO A N 1
ATOM 677 C CA . PRO A 1 88 ? 2.793 21.703 9.562 1 85.5 88 PRO A CA 1
ATOM 678 C C . PRO A 1 88 ? 3.33 21.656 8.133 1 85.5 88 PRO A C 1
ATOM 680 O O . PRO A 1 88 ? 3.309 20.594 7.504 1 85.5 88 PRO A O 1
ATOM 683 N N . LEU A 1 89 ? 3.736 22.781 7.605 1 84.31 89 LEU A N 1
ATOM 684 C CA . LEU A 1 89 ? 4.227 22.844 6.234 1 84.31 89 LEU A CA 1
ATOM 685 C C . LEU A 1 89 ? 5.73 22.578 6.18 1 84.31 89 LEU A C 1
ATOM 687 O O . LEU A 1 89 ? 6.293 22.406 5.098 1 84.31 89 LEU A O 1
ATOM 691 N N . SER A 1 90 ? 6.148 22.625 7.438 1 82.62 90 SER A N 1
ATOM 692 C CA . SER A 1 90 ? 7.582 22.375 7.527 1 82.62 90 SER A CA 1
ATOM 693 C C . SER A 1 90 ? 7.855 20.969 8.062 1 82.62 90 SER A C 1
ATOM 695 O O . SER A 1 90 ? 6.965 20.328 8.625 1 82.62 90 SER A O 1
ATOM 697 N N . GLY A 1 91 ? 8.953 20.344 7.719 1 85.25 91 GLY A N 1
ATOM 698 C CA . GLY A 1 91 ? 9.344 19.031 8.188 1 85.25 91 GLY A CA 1
ATOM 699 C C . GLY A 1 91 ? 8.984 17.922 7.227 1 85.25 91 GLY A C 1
ATOM 700 O O . GLY A 1 91 ? 8.375 18.172 6.184 1 85.25 91 GLY A O 1
ATOM 701 N N . GLU A 1 92 ? 9.508 16.797 7.527 1 91.44 92 GLU A N 1
ATOM 702 C CA . GLU A 1 92 ? 9.289 15.609 6.711 1 91.44 92 GLU A CA 1
ATOM 703 C C . GLU A 1 92 ? 8.953 14.398 7.578 1 91.44 92 GLU A C 1
ATOM 705 O O . GLU A 1 92 ? 9.281 14.367 8.766 1 91.44 92 GLU A O 1
ATOM 710 N N . VAL A 1 93 ? 8.234 13.586 7.039 1 95.38 93 VAL A N 1
ATOM 711 C CA . VAL A 1 93 ? 7.891 12.328 7.691 1 95.38 93 VAL A CA 1
ATOM 712 C C . VAL A 1 93 ? 8.242 11.156 6.773 1 95.38 93 VAL A C 1
ATOM 714 O O . VAL A 1 93 ? 8.047 11.227 5.559 1 95.38 93 VAL A O 1
ATOM 717 N N . ALA A 1 94 ? 8.781 10.055 7.371 1 96.81 94 ALA A N 1
ATOM 718 C CA . ALA A 1 94 ? 9.062 8.82 6.645 1 96.81 94 ALA A CA 1
ATOM 719 C C . ALA A 1 94 ? 8.5 7.609 7.379 1 96.81 94 ALA A C 1
ATOM 721 O O . ALA A 1 94 ? 8.688 7.469 8.594 1 96.81 94 ALA A O 1
ATOM 722 N N . THR A 1 95 ? 7.852 6.789 6.668 1 98.38 95 THR A N 1
ATOM 723 C CA . THR A 1 95 ? 7.293 5.594 7.285 1 98.38 95 THR A CA 1
ATOM 724 C C . THR A 1 95 ? 8.406 4.652 7.738 1 98.38 95 THR A C 1
ATOM 726 O O . THR A 1 95 ? 9.367 4.414 7 1 98.38 95 THR A O 1
ATOM 729 N N . VAL A 1 96 ? 8.266 4.156 8.914 1 98.69 96 VAL A N 1
ATOM 730 C CA . VAL A 1 96 ? 9.195 3.172 9.453 1 98.69 96 VAL A CA 1
ATOM 731 C C . VAL A 1 96 ? 8.547 1.79 9.453 1 98.69 96 VAL A C 1
ATOM 733 O O . VAL A 1 96 ? 9.141 0.816 8.992 1 98.69 96 VAL A O 1
ATOM 736 N N . ASN A 1 97 ? 7.355 1.794 9.984 1 98.88 97 ASN A N 1
ATOM 737 C CA . ASN A 1 97 ? 6.578 0.56 10.031 1 98.88 97 ASN A CA 1
ATOM 738 C C . ASN A 1 97 ? 5.113 0.806 9.688 1 98.88 97 ASN A C 1
ATOM 740 O O . ASN A 1 97 ? 4.531 1.807 10.109 1 98.88 97 ASN A O 1
ATOM 744 N N . LEU A 1 98 ? 4.562 -0.053 8.953 1 98.94 98 LEU A N 1
ATOM 745 C CA . LEU A 1 98 ? 3.135 -0.061 8.648 1 98.94 98 LEU A CA 1
ATOM 746 C C . LEU A 1 98 ? 2.537 -1.444 8.883 1 98.94 98 LEU A C 1
ATOM 748 O O . LEU A 1 98 ? 2.979 -2.426 8.281 1 98.94 98 LEU A O 1
ATOM 752 N N . ASN A 1 99 ? 1.59 -1.506 9.781 1 98.94 99 ASN A N 1
ATOM 753 C CA . ASN A 1 99 ? 0.82 -2.717 10.047 1 98.94 99 ASN A CA 1
ATOM 754 C C . ASN A 1 99 ? -0.651 -2.537 9.68 1 98.94 99 ASN A C 1
ATOM 756 O O . ASN A 1 99 ? -1.311 -1.621 10.172 1 98.94 99 ASN A O 1
ATOM 760 N N . ALA A 1 100 ? -1.126 -3.369 8.812 1 98.88 100 ALA A N 1
ATOM 761 C CA . ALA A 1 100 ? -2.5 -3.262 8.328 1 98.88 100 ALA A CA 1
ATOM 762 C C . ALA A 1 100 ? -3.236 -4.59 8.469 1 98.88 100 ALA A C 1
ATOM 764 O O . ALA A 1 100 ? -2.742 -5.633 8.031 1 98.88 100 ALA A O 1
ATOM 765 N N . ASN A 1 101 ? -4.367 -4.59 9.07 1 98.94 101 ASN A N 1
ATOM 766 C CA . ASN A 1 101 ? -5.293 -5.715 9.117 1 98.94 101 ASN A CA 1
ATOM 767 C C . ASN A 1 101 ? -6.48 -5.5 8.18 1 98.94 101 ASN A C 1
ATOM 769 O O . ASN A 1 101 ? -7.23 -4.531 8.336 1 98.94 101 ASN A O 1
ATOM 773 N N . TYR A 1 102 ? -6.582 -6.383 7.23 1 98.88 102 TYR A N 1
ATOM 774 C CA . TYR A 1 102 ? -7.672 -6.332 6.262 1 98.88 102 TYR A CA 1
ATOM 775 C C . TYR A 1 102 ? -8.867 -7.152 6.742 1 98.88 102 TYR A C 1
ATOM 777 O O . TYR A 1 102 ? -8.758 -8.367 6.91 1 98.88 102 TYR A O 1
ATOM 785 N N . LEU A 1 103 ? -10 -6.531 6.871 1 98.69 103 LEU A N 1
ATOM 786 C CA . LEU A 1 103 ? -11.125 -7.137 7.578 1 98.69 103 LEU A CA 1
ATOM 787 C C . LEU A 1 103 ? -12.18 -7.641 6.598 1 98.69 103 LEU A C 1
ATOM 789 O O . LEU A 1 103 ? -12.859 -8.633 6.867 1 98.69 103 LEU A O 1
ATOM 793 N N . ARG A 1 104 ? -12.359 -6.848 5.539 1 97.19 104 ARG A N 1
ATOM 794 C CA . ARG A 1 104 ? -13.391 -7.102 4.539 1 97.19 104 ARG A CA 1
ATOM 795 C C . ARG A 1 104 ? -12.984 -6.531 3.182 1 97.19 104 ARG A C 1
ATOM 797 O O . ARG A 1 104 ? -12.18 -5.602 3.107 1 97.19 104 ARG A O 1
ATOM 804 N N . PRO A 1 105 ? -13.57 -7.137 2.133 1 97.06 105 PRO A N 1
ATOM 805 C CA . PRO A 1 105 ? -13.352 -6.5 0.833 1 97.06 105 PRO A CA 1
ATOM 806 C C . PRO A 1 105 ? -13.914 -5.082 0.77 1 97.06 105 PRO A C 1
ATOM 808 O O . PRO A 1 105 ? -14.961 -4.801 1.354 1 97.06 105 PRO A O 1
ATOM 811 N N . ALA A 1 106 ? -13.219 -4.172 0.162 1 98.25 106 ALA A N 1
ATOM 812 C CA . ALA A 1 106 ? -13.68 -2.807 -0.085 1 98.25 106 ALA A CA 1
ATOM 813 C C . ALA A 1 106 ? -14.383 -2.701 -1.439 1 98.25 106 ALA A C 1
ATOM 815 O O . ALA A 1 106 ? -13.742 -2.842 -2.484 1 98.25 106 ALA A O 1
ATOM 816 N N . THR A 1 107 ? -15.695 -2.391 -1.448 1 97.81 107 THR A N 1
ATOM 817 C CA . THR A 1 107 ? -16.469 -2.432 -2.689 1 97.81 107 THR A CA 1
ATOM 818 C C . THR A 1 107 ? -17.031 -1.056 -3.014 1 97.81 107 THR A C 1
ATOM 820 O O . THR A 1 107 ? -17.812 -0.91 -3.955 1 97.81 107 THR A O 1
ATOM 823 N N . GLY A 1 108 ? -16.75 -0.074 -2.227 1 98.44 108 GLY A N 1
ATOM 824 C CA . GLY A 1 108 ? -17.188 1.298 -2.422 1 98.44 108 GLY A CA 1
ATOM 8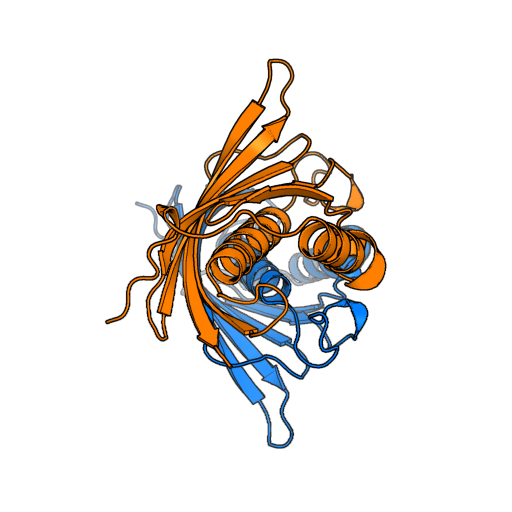25 C C . GLY A 1 108 ? -16.125 2.322 -2.084 1 98.44 108 GLY A C 1
ATOM 826 O O . GLY A 1 108 ? -14.945 1.979 -1.947 1 98.44 108 GLY A O 1
ATOM 827 N N . ASP A 1 109 ? -16.547 3.553 -2.027 1 98.81 109 ASP A N 1
ATOM 828 C CA . ASP A 1 109 ? -15.617 4.637 -1.688 1 98.81 109 ASP A CA 1
ATOM 829 C C . ASP A 1 109 ? -14.867 4.332 -0.396 1 98.81 109 ASP A C 1
ATOM 831 O O . ASP A 1 109 ? -15.445 3.818 0.563 1 98.81 109 ASP A O 1
ATOM 835 N N . LEU A 1 110 ? -13.594 4.684 -0.408 1 98.88 110 LEU A N 1
ATOM 836 C CA . LEU A 1 110 ? -12.766 4.516 0.781 1 98.88 110 LEU A CA 1
ATOM 837 C C . LEU A 1 110 ? -12.664 5.824 1.56 1 98.88 110 LEU A C 1
ATOM 839 O O . LEU A 1 110 ? -12.547 6.898 0.965 1 98.88 110 LEU A O 1
ATOM 843 N N . ARG A 1 111 ? -12.688 5.676 2.85 1 98.88 111 ARG A N 1
ATOM 844 C CA . ARG A 1 111 ? -12.445 6.777 3.775 1 98.88 111 ARG A CA 1
ATOM 845 C C . ARG A 1 111 ? -11.5 6.359 4.895 1 98.88 111 ARG A C 1
ATOM 847 O O . ARG A 1 111 ? -11.797 5.438 5.656 1 98.88 111 ARG A O 1
ATOM 854 N N . ALA A 1 112 ? -10.375 7.004 4.992 1 98.94 112 ALA A N 1
ATOM 855 C CA . ALA A 1 112 ? -9.383 6.688 6.012 1 98.94 112 ALA A CA 1
ATOM 856 C C . ALA A 1 112 ? -9.312 7.785 7.07 1 98.94 112 ALA A C 1
ATOM 858 O O . ALA A 1 112 ? -9.156 8.961 6.742 1 98.94 112 ALA A O 1
ATOM 859 N N . GLU A 1 113 ? -9.391 7.395 8.266 1 98.88 113 GLU A N 1
ATOM 860 C CA . GLU A 1 113 ? -9.156 8.289 9.391 1 98.88 113 GLU A CA 1
ATOM 861 C C . GLU A 1 113 ? -7.887 7.91 10.141 1 98.88 113 GLU A C 1
ATOM 863 O O . GLU A 1 113 ? -7.672 6.734 10.453 1 98.88 113 GLU A O 1
ATOM 868 N N . ALA A 1 114 ? -7.07 8.875 10.336 1 98.88 114 ALA A N 1
ATOM 869 C CA . ALA A 1 114 ? -5.844 8.672 11.102 1 98.88 114 ALA A CA 1
ATOM 870 C C . ALA A 1 114 ? -5.805 9.578 12.328 1 98.88 114 ALA A C 1
ATOM 872 O O . ALA A 1 114 ? -6.176 10.758 12.242 1 98.88 114 ALA A O 1
ATOM 873 N N . GLU A 1 115 ? -5.363 9.023 13.422 1 98.69 115 GLU A N 1
ATOM 874 C CA . GLU A 1 115 ? -5.152 9.766 14.656 1 98.69 115 GLU A CA 1
ATOM 875 C C . GLU A 1 115 ? -3.789 9.453 15.266 1 98.69 115 GLU A C 1
ATOM 877 O O . GLU A 1 115 ? -3.352 8.297 15.266 1 98.69 115 GLU A O 1
ATOM 882 N N . ILE A 1 116 ? -3.217 10.484 15.844 1 98.38 116 ILE A N 1
ATOM 883 C CA . ILE A 1 116 ? -1.913 10.32 16.484 1 98.38 116 ILE A CA 1
ATOM 884 C C . ILE A 1 116 ? -2.076 9.594 17.812 1 98.38 116 ILE A C 1
ATOM 886 O O . ILE A 1 116 ? -2.885 10.008 18.656 1 98.38 116 ILE A O 1
ATOM 890 N N . VAL A 1 117 ? -1.364 8.547 17.938 1 97.88 117 VAL A N 1
ATOM 891 C CA . VAL A 1 117 ? -1.237 7.879 19.234 1 97.88 117 VAL A CA 1
ATOM 892 C C . VAL A 1 117 ? -0.168 8.57 20.078 1 97.88 117 VAL A C 1
ATOM 894 O O . VAL A 1 117 ? -0.383 8.852 21.25 1 97.88 117 VAL A O 1
ATOM 897 N N . ARG A 1 118 ? 0.889 8.875 19.391 1 96.38 118 ARG A N 1
ATOM 898 C CA . ARG A 1 118 ? 2.023 9.555 20 1 96.38 118 ARG A CA 1
ATOM 899 C C . ARG A 1 118 ? 2.838 10.32 18.969 1 96.38 118 ARG A C 1
ATOM 901 O O . ARG A 1 118 ? 2.971 9.867 17.812 1 96.38 118 ARG A O 1
ATOM 908 N N . SER A 1 119 ? 3.26 11.406 19.359 1 95.5 119 SER A N 1
ATOM 909 C CA . SER A 1 119 ? 4.176 12.203 18.547 1 95.5 119 SER A CA 1
ATOM 910 C C . SER A 1 119 ? 5.406 12.617 19.344 1 95.5 119 SER A C 1
ATOM 912 O O . SER A 1 119 ? 5.383 13.625 20.047 1 95.5 119 SER A O 1
ATOM 914 N N . GLY A 1 120 ? 6.41 11.797 19.203 1 89.94 120 GLY A N 1
ATOM 915 C CA . GLY A 1 120 ? 7.637 12.078 19.938 1 89.94 120 GLY A CA 1
ATOM 916 C C . GLY A 1 120 ? 8.594 12.977 19.156 1 89.94 120 GLY A C 1
ATOM 917 O O . GLY A 1 120 ? 8.188 13.656 18.219 1 89.94 120 GLY A O 1
ATOM 918 N N . GLY A 1 121 ? 9.891 13.07 19.641 1 87.69 121 GLY A N 1
ATOM 919 C CA . GLY A 1 121 ? 10.875 13.891 18.953 1 87.69 121 GLY A CA 1
ATOM 920 C C . GLY A 1 121 ? 11.281 13.328 17.609 1 87.69 121 GLY A C 1
ATOM 921 O O . GLY A 1 121 ? 11.328 14.062 16.625 1 87.69 121 GLY A O 1
ATOM 922 N N . SER A 1 122 ? 11.484 12.016 17.562 1 94 122 SER A N 1
ATOM 923 C CA . SER A 1 122 ? 12.008 11.469 16.312 1 94 122 SER A CA 1
ATOM 924 C C . SER A 1 122 ? 11.07 10.414 15.734 1 94 122 SER A C 1
ATOM 926 O O . SER A 1 122 ? 11.148 10.094 14.547 1 94 122 SER A O 1
ATOM 928 N N . ILE A 1 123 ? 10.219 9.883 16.625 1 96.94 123 ILE A N 1
ATOM 929 C CA . ILE A 1 123 ? 9.312 8.836 16.156 1 96.94 123 ILE A CA 1
ATOM 930 C C . ILE A 1 123 ? 7.879 9.172 16.547 1 96.94 123 ILE A C 1
ATOM 932 O O . ILE A 1 123 ? 7.629 9.617 17.672 1 96.94 123 ILE A O 1
ATOM 936 N N . GLY A 1 124 ? 6.988 9.023 15.688 1 97.94 124 GLY A N 1
ATOM 937 C CA . GLY A 1 124 ? 5.559 9.117 15.93 1 97.94 124 GLY A CA 1
ATOM 938 C C . GLY A 1 124 ? 4.809 7.844 15.594 1 97.94 124 GLY A C 1
ATOM 939 O O . GLY A 1 124 ? 5.297 7.016 14.82 1 97.94 124 GLY A O 1
ATOM 940 N N . VAL A 1 125 ? 3.627 7.668 16.219 1 98.62 125 VAL A N 1
ATOM 941 C CA . VAL A 1 125 ? 2.758 6.527 15.953 1 98.62 125 VAL A CA 1
ATOM 942 C C . VAL A 1 125 ? 1.34 7.016 15.664 1 98.62 125 VAL A C 1
ATOM 944 O O . VAL A 1 125 ? 0.814 7.875 16.375 1 98.62 125 VAL A O 1
ATOM 947 N N . SER A 1 126 ? 0.76 6.535 14.648 1 98.81 126 SER A N 1
ATOM 948 C CA . SER A 1 126 ? -0.619 6.852 14.289 1 98.81 126 SER A CA 1
ATOM 949 C C . SER A 1 126 ? -1.461 5.586 14.164 1 98.81 126 SER A C 1
ATOM 951 O O . SER A 1 126 ? -0.987 4.566 13.656 1 98.81 126 SER A O 1
ATOM 953 N N . ASP A 1 127 ? -2.717 5.688 14.609 1 98.94 127 ASP A N 1
ATOM 954 C CA . ASP A 1 127 ? -3.742 4.695 14.297 1 98.94 127 ASP A CA 1
ATOM 955 C C . ASP A 1 127 ? -4.578 5.125 13.094 1 98.94 127 ASP A C 1
ATOM 957 O O . ASP A 1 127 ? -4.922 6.301 12.961 1 98.94 127 ASP A O 1
ATOM 961 N N . MET A 1 128 ? -4.879 4.129 12.266 1 98.94 128 MET A N 1
ATOM 962 C CA . MET A 1 128 ? -5.688 4.426 11.086 1 98.94 128 MET A CA 1
ATOM 963 C C . MET A 1 128 ? -6.82 3.416 10.938 1 98.94 128 MET A C 1
ATOM 965 O O . MET A 1 128 ? -6.668 2.248 11.289 1 98.94 128 MET A O 1
ATOM 969 N N . THR A 1 129 ? -7.91 3.873 10.43 1 98.88 129 THR A N 1
ATOM 970 C CA . THR A 1 129 ? -9.055 3.047 10.055 1 98.88 129 THR A CA 1
ATOM 971 C C . THR A 1 129 ? -9.578 3.438 8.68 1 98.88 129 THR A C 1
ATOM 973 O O . THR A 1 129 ? -9.727 4.625 8.383 1 98.88 129 THR A O 1
ATOM 976 N N . VAL A 1 130 ? -9.797 2.441 7.848 1 98.88 130 VAL A N 1
ATOM 977 C CA . VAL A 1 130 ? -10.414 2.662 6.543 1 98.88 130 VAL A CA 1
ATOM 978 C C . VAL A 1 130 ? -11.82 2.059 6.527 1 98.88 130 VAL A C 1
ATOM 980 O O . VAL A 1 130 ? -12.016 0.909 6.93 1 98.88 130 VAL A O 1
ATOM 983 N N . THR A 1 131 ? -12.727 2.818 6.117 1 98.88 131 THR A N 1
ATOM 984 C CA . THR A 1 131 ? -14.07 2.32 5.848 1 98.88 131 THR A CA 1
ATOM 985 C C . THR A 1 131 ? -14.367 2.352 4.352 1 98.88 131 THR A C 1
ATOM 987 O O . THR A 1 131 ? -13.75 3.115 3.605 1 98.88 131 THR A O 1
ATOM 990 N N . SER A 1 132 ? -15.227 1.479 3.898 1 98.88 132 SER A N 1
ATOM 991 C CA . SER A 1 132 ? -15.758 1.45 2.539 1 98.88 132 SER A CA 1
ATOM 992 C C . SER A 1 132 ? -17.266 1.64 2.531 1 98.88 132 SER A C 1
ATOM 994 O O . SER A 1 132 ? -17.969 1.076 3.371 1 98.88 132 SER A O 1
ATOM 996 N N . ALA A 1 133 ? -17.703 2.445 1.604 1 98.44 133 ALA A N 1
ATOM 997 C CA . ALA A 1 133 ? -19.141 2.654 1.462 1 98.44 133 ALA A CA 1
ATOM 998 C C . ALA A 1 133 ? -19.859 1.349 1.12 1 98.44 133 ALA A C 1
ATOM 1000 O O . ALA A 1 133 ? -19.344 0.547 0.33 1 98.44 133 ALA A O 1
ATOM 1001 N N . THR A 1 134 ? -21.016 1.174 1.704 1 96.5 134 THR A N 1
ATOM 1002 C CA . THR A 1 134 ? -21.922 0.056 1.419 1 96.5 134 THR A CA 1
ATOM 1003 C C . THR A 1 134 ? -23.344 0.55 1.176 1 96.5 134 THR A C 1
ATOM 1005 O O . THR A 1 134 ? -23.609 1.747 1.283 1 96.5 134 THR A O 1
ATOM 1008 N N . GLU A 1 135 ? -24.172 -0.404 0.834 1 93.25 135 GLU A N 1
ATOM 1009 C CA . GLU A 1 135 ? -25.578 -0.055 0.654 1 93.25 135 GLU A CA 1
ATOM 1010 C C . GLU A 1 135 ? -26.172 0.486 1.946 1 93.25 135 GLU A C 1
ATOM 1012 O O . GLU A 1 135 ? -27.094 1.313 1.912 1 93.25 135 GLU A O 1
ATOM 1017 N N . ASN A 1 136 ? -25.672 0.102 3.072 1 92.44 136 ASN A N 1
ATOM 1018 C CA . ASN A 1 136 ? -26.25 0.456 4.367 1 92.44 136 ASN A CA 1
ATOM 1019 C C . ASN A 1 136 ? -25.359 1.438 5.125 1 92.44 136 ASN A C 1
ATOM 1021 O O . ASN A 1 136 ? -25.469 1.564 6.344 1 92.44 136 ASN A O 1
ATOM 1025 N N . GLY A 1 137 ? -24.594 2.074 4.387 1 95.31 137 GLY A N 1
ATOM 1026 C CA . GLY A 1 137 ? -23.688 2.99 5.059 1 95.31 137 GLY A CA 1
ATOM 1027 C C . GLY A 1 137 ? -22.234 2.742 4.723 1 95.31 137 GLY A C 1
ATOM 1028 O O . GLY A 1 137 ? -21.812 2.916 3.576 1 95.31 137 GLY A O 1
ATOM 1029 N N . ALA A 1 138 ? -21.484 2.393 5.742 1 97.31 138 ALA A N 1
ATOM 1030 C CA . ALA A 1 138 ? -20.062 2.094 5.559 1 97.31 138 ALA A CA 1
ATOM 1031 C C . ALA A 1 138 ? -19.609 0.981 6.5 1 97.31 138 ALA A C 1
ATOM 1033 O O . ALA A 1 138 ? -20.203 0.772 7.559 1 97.31 138 ALA A O 1
ATOM 1034 N N . SER A 1 139 ? -18.641 0.234 6.082 1 98.06 139 SER A N 1
ATOM 1035 C CA . SER A 1 139 ? -18.047 -0.812 6.898 1 98.06 139 SER A CA 1
ATOM 1036 C C . SER A 1 139 ? -16.531 -0.65 6.98 1 98.06 139 SER A C 1
ATOM 1038 O O . SER A 1 139 ? -15.883 -0.286 5.992 1 98.06 139 SER A O 1
ATOM 1040 N N . GLU A 1 140 ? -16 -0.987 8.219 1 98.56 140 GLU A N 1
ATOM 1041 C CA . GLU A 1 140 ? -14.547 -1.022 8.344 1 98.56 140 GLU A CA 1
ATOM 1042 C C . GLU A 1 140 ? -13.945 -2.111 7.465 1 98.56 140 GLU A C 1
ATOM 1044 O O . GLU A 1 140 ? -14.398 -3.258 7.484 1 98.56 140 GLU A O 1
ATOM 1049 N N . VAL A 1 141 ? -12.945 -1.737 6.688 1 98.81 141 VAL A N 1
ATOM 1050 C CA . VAL A 1 141 ? -12.375 -2.723 5.777 1 98.81 141 VAL A CA 1
ATOM 1051 C C . VAL A 1 141 ? -10.891 -2.928 6.098 1 98.81 141 VAL A C 1
ATOM 1053 O O . VAL A 1 141 ? -10.328 -3.98 5.797 1 98.81 141 VAL A O 1
ATOM 1056 N N . VAL A 1 142 ? -10.211 -1.931 6.68 1 98.88 142 VAL A N 1
ATOM 1057 C CA . VAL A 1 142 ? -8.82 -2.055 7.098 1 98.88 142 VAL A CA 1
ATOM 1058 C C . VAL A 1 142 ? -8.602 -1.28 8.398 1 98.88 142 VAL A C 1
ATOM 1060 O O . VAL A 1 142 ? -9.117 -0.17 8.555 1 98.88 142 VAL A O 1
ATOM 1063 N N . VAL A 1 143 ? -7.863 -1.816 9.297 1 98.88 143 VAL A N 1
ATOM 1064 C CA . VAL A 1 143 ? -7.336 -1.104 10.453 1 98.88 143 VAL A CA 1
ATOM 1065 C C . VAL A 1 143 ? -5.816 -1.255 10.5 1 98.88 143 VAL A C 1
ATOM 1067 O O . VAL A 1 143 ? -5.273 -2.287 10.102 1 98.88 143 VAL A O 1
ATOM 1070 N N . GLY A 1 144 ? -5.172 -0.215 10.914 1 98.62 144 GLY A N 1
ATOM 1071 C CA . GLY A 1 144 ? -3.721 -0.291 10.922 1 98.62 144 GLY A CA 1
ATOM 1072 C C . GLY A 1 144 ? -3.072 0.665 11.906 1 98.62 144 GLY A C 1
ATOM 1073 O O . GLY A 1 144 ? -3.75 1.513 12.492 1 98.62 144 GLY A O 1
ATOM 1074 N N . GLN A 1 145 ? -1.843 0.441 12.148 1 98.88 145 GLN A N 1
ATOM 1075 C CA . GLN A 1 145 ? -0.971 1.322 12.914 1 98.88 145 GLN A CA 1
ATOM 1076 C C . GLN A 1 145 ? 0.369 1.521 12.211 1 98.88 145 GLN A C 1
ATOM 1078 O O . GLN A 1 145 ? 0.913 0.585 11.625 1 98.88 145 GLN A O 1
ATOM 1083 N N . GLY A 1 146 ? 0.855 2.67 12.219 1 98.81 146 GLY A N 1
ATOM 1084 C CA . GLY A 1 146 ? 2.135 2.992 11.609 1 98.81 146 GLY A CA 1
ATOM 1085 C C . GLY A 1 146 ? 3.061 3.764 12.531 1 98.81 146 GLY A C 1
ATOM 1086 O O . GLY A 1 146 ? 2.6 4.496 13.406 1 98.81 146 GLY A O 1
ATOM 1087 N N . SER A 1 147 ? 4.305 3.516 12.367 1 98.81 147 SER A N 1
ATOM 1088 C CA . SER A 1 147 ? 5.344 4.336 12.977 1 98.81 147 SER A CA 1
ATOM 1089 C C . SER A 1 147 ? 6.078 5.164 11.93 1 98.81 147 SER A C 1
ATOM 1091 O O . SER A 1 147 ? 6.355 4.684 10.828 1 98.81 147 SER A O 1
ATOM 1093 N N . PHE A 1 148 ? 6.426 6.293 12.289 1 98.44 148 PHE A N 1
ATOM 1094 C CA . PHE A 1 148 ? 6.973 7.262 11.344 1 98.44 148 PHE A CA 1
ATOM 1095 C C . PHE A 1 148 ? 8.156 8 11.953 1 98.44 148 PHE A C 1
ATOM 1097 O O . PHE A 1 148 ? 8.102 8.414 13.117 1 98.44 148 PHE A O 1
ATOM 1104 N N . ARG A 1 149 ? 9.164 8.117 11.195 1 97.94 149 ARG A N 1
ATOM 1105 C CA . ARG A 1 149 ? 10.266 9 11.562 1 97.94 149 ARG A CA 1
ATOM 1106 C C . ARG A 1 149 ? 9.891 10.461 11.312 1 97.94 149 ARG A C 1
ATOM 1108 O O . ARG A 1 149 ? 9.375 10.805 10.242 1 97.94 149 ARG A O 1
ATOM 1115 N N . LEU A 1 150 ? 10.141 11.273 12.273 1 96.25 150 LEU A N 1
ATOM 1116 C CA . LEU A 1 150 ? 9.805 12.688 12.195 1 96.25 150 LEU A CA 1
ATOM 1117 C C . LEU A 1 150 ? 11.055 13.539 12.008 1 96.25 150 LEU A C 1
ATOM 1119 O O . LEU A 1 150 ? 11.992 13.461 12.797 1 96.25 150 LEU A O 1
ATOM 1123 N N . PHE A 1 151 ? 11.094 14.258 10.922 1 93 151 PHE A N 1
ATOM 1124 C CA . PHE A 1 151 ? 12.164 15.219 10.664 1 93 151 PHE A CA 1
ATOM 1125 C C . PHE A 1 151 ? 11.672 16.641 10.867 1 93 151 PHE A C 1
ATOM 1127 O O . PHE A 1 151 ? 11.094 17.234 9.961 1 93 151 PHE A O 1
ATOM 1134 N N . ARG A 1 152 ? 12.031 17.094 12.047 1 83.56 152 ARG A N 1
ATOM 1135 C CA . ARG A 1 152 ? 11.57 18.438 12.414 1 83.56 152 ARG A CA 1
ATOM 1136 C C . ARG A 1 152 ? 12.641 19.484 12.125 1 83.56 152 ARG A C 1
ATOM 1138 O O . ARG A 1 152 ? 13.828 19.172 12.125 1 83.56 152 ARG A O 1
ATOM 1145 N N . ASP A 1 153 ? 12.375 20.578 11.5 1 69.31 153 ASP A N 1
ATOM 1146 C CA . ASP A 1 153 ? 13.359 21.641 11.367 1 69.31 153 ASP A CA 1
ATOM 1147 C C . ASP A 1 153 ? 13.859 22.094 12.742 1 69.31 153 ASP A C 1
ATOM 1149 O O . ASP A 1 153 ? 13.125 22.016 13.727 1 69.31 153 ASP A O 1
ATOM 1153 N N . MET B 1 1 ? -3.818 -30.406 9.078 1 39.84 1 MET B N 1
ATOM 1154 C CA . MET B 1 1 ? -3.312 -29.125 8.609 1 39.84 1 MET B CA 1
ATOM 1155 C C . MET B 1 1 ? -2.422 -29.297 7.383 1 39.84 1 MET B C 1
ATOM 1157 O O . MET B 1 1 ? -1.322 -29.844 7.484 1 39.84 1 MET B O 1
ATOM 1161 N N . VAL B 1 2 ? -3.02 -29.516 6.266 1 50.91 2 VAL B N 1
ATOM 1162 C CA . VAL B 1 2 ? -2.289 -30.047 5.117 1 50.91 2 VAL B CA 1
ATOM 1163 C C . VAL B 1 2 ? -1.309 -28.984 4.602 1 50.91 2 VAL B C 1
ATOM 1165 O O . VAL B 1 2 ? -1.714 -27.906 4.191 1 50.91 2 VAL B O 1
ATOM 1168 N N . GLU B 1 3 ? -0.147 -28.906 5.227 1 63.94 3 GLU B N 1
ATOM 1169 C CA . GLU B 1 3 ? 0.938 -28.125 4.645 1 63.94 3 GLU B CA 1
ATOM 1170 C C . GLU B 1 3 ? 1.312 -28.641 3.258 1 63.94 3 GLU B C 1
ATOM 1172 O O . GLU B 1 3 ? 1.502 -29.844 3.068 1 63.94 3 GLU B O 1
ATOM 1177 N N . ASP B 1 4 ? 0.931 -27.766 2.303 1 63.75 4 ASP B N 1
ATOM 1178 C CA . ASP B 1 4 ? 1.299 -28.203 0.957 1 63.75 4 ASP B CA 1
ATOM 1179 C C . ASP B 1 4 ? 2.803 -28.438 0.849 1 63.75 4 ASP B C 1
ATOM 1181 O O . ASP B 1 4 ? 3.602 -27.641 1.333 1 63.75 4 ASP B O 1
ATOM 1185 N N . ASP B 1 5 ? 3.129 -29.672 0.568 1 81.12 5 ASP B N 1
ATOM 1186 C CA . ASP B 1 5 ? 4.52 -29.984 0.253 1 81.12 5 ASP B CA 1
ATOM 1187 C C . ASP B 1 5 ? 4.934 -29.375 -1.081 1 81.12 5 ASP B C 1
ATOM 1189 O O . ASP B 1 5 ? 4.852 -30.016 -2.123 1 81.12 5 ASP B O 1
ATOM 1193 N N . ILE B 1 6 ? 5.363 -28.141 -1.099 1 88.94 6 ILE B N 1
ATOM 1194 C CA . ILE B 1 6 ? 5.711 -27.359 -2.281 1 88.94 6 ILE B CA 1
ATOM 1195 C C . ILE B 1 6 ? 6.879 -28.016 -3.01 1 88.94 6 ILE B C 1
ATOM 1197 O O . ILE B 1 6 ? 6.898 -28.078 -4.242 1 88.94 6 ILE B O 1
ATOM 1201 N N . ALA B 1 7 ? 7.785 -28.656 -2.277 1 85.25 7 ALA B N 1
ATOM 1202 C CA . ALA B 1 7 ? 8.984 -29.266 -2.844 1 85.25 7 ALA B CA 1
ATOM 1203 C C . ALA B 1 7 ? 8.633 -30.438 -3.752 1 85.25 7 ALA B C 1
ATOM 1205 O O . ALA B 1 7 ? 9.344 -30.719 -4.715 1 85.25 7 ALA B O 1
ATOM 1206 N N . GLY B 1 8 ? 7.598 -30.984 -3.496 1 88 8 GLY B N 1
ATOM 1207 C CA . GLY B 1 8 ? 7.219 -32.156 -4.254 1 88 8 GLY B CA 1
ATOM 1208 C C . GLY B 1 8 ? 6.32 -31.844 -5.438 1 88 8 GLY B C 1
ATOM 1209 O O . GLY B 1 8 ? 5.977 -32.75 -6.211 1 88 8 GLY B O 1
ATOM 1210 N N . MET B 1 9 ? 6.051 -30.609 -5.594 1 91.38 9 MET B N 1
ATOM 1211 C CA . MET B 1 9 ? 5.105 -30.219 -6.645 1 91.38 9 MET B CA 1
ATOM 1212 C C . MET B 1 9 ? 5.816 -30.062 -7.984 1 91.38 9 MET B C 1
ATOM 1214 O O . MET B 1 9 ? 7 -29.719 -8.031 1 91.38 9 MET B O 1
ATOM 1218 N N . GLU B 1 10 ? 5.055 -30.375 -8.992 1 92.31 10 GLU B N 1
ATOM 1219 C CA . GLU B 1 10 ? 5.566 -30.094 -10.328 1 92.31 10 GLU B CA 1
ATOM 1220 C C . GLU B 1 10 ? 5.773 -28.594 -10.539 1 92.31 10 GLU B C 1
ATOM 1222 O O . GLU B 1 10 ? 5.074 -27.781 -9.938 1 92.31 10 GLU B O 1
ATOM 1227 N N . PRO B 1 11 ? 6.719 -28.281 -11.375 1 93.94 11 PRO B N 1
ATOM 1228 C CA . PRO B 1 11 ? 6.902 -26.859 -11.68 1 93.94 11 PRO B CA 1
ATOM 1229 C C . PRO B 1 11 ? 5.637 -26.203 -12.211 1 93.94 11 PRO B C 1
ATOM 1231 O O . PRO B 1 11 ? 4.77 -26.875 -12.773 1 93.94 11 PRO B O 1
ATOM 1234 N N . ILE B 1 12 ? 5.547 -24.891 -11.961 1 94 12 ILE B N 1
ATOM 1235 C CA . ILE B 1 12 ? 4.418 -24.156 -12.508 1 94 12 ILE B CA 1
ATOM 1236 C C . ILE B 1 12 ? 4.398 -24.281 -14.031 1 94 12 ILE B C 1
ATOM 1238 O O . ILE B 1 12 ? 5.402 -24.031 -14.695 1 94 12 ILE B O 1
ATOM 1242 N N . PRO B 1 13 ? 3.281 -24.703 -14.523 1 91.81 13 PRO B N 1
ATOM 1243 C CA . PRO B 1 13 ? 3.205 -24.781 -15.984 1 91.81 13 PRO B CA 1
ATOM 1244 C C . PRO B 1 13 ? 3.463 -23.438 -16.672 1 91.81 13 PRO B C 1
ATOM 1246 O O . PRO B 1 13 ? 3.066 -22.391 -16.156 1 91.81 13 PRO B O 1
ATOM 1249 N N . SER B 1 14 ? 4.094 -23.516 -17.828 1 93.5 14 SER B N 1
ATOM 1250 C CA . SER B 1 14 ? 4.422 -22.312 -18.578 1 93.5 14 SER B CA 1
ATOM 1251 C C . SER B 1 14 ? 3.168 -21.516 -18.906 1 93.5 14 SER B C 1
ATOM 1253 O O . SER B 1 14 ? 3.189 -20.281 -18.906 1 93.5 14 SER B O 1
ATOM 1255 N N . GLU B 1 15 ? 2.154 -22.219 -19.188 1 92.44 15 GLU B N 1
ATOM 1256 C CA . GLU B 1 15 ? 0.894 -21.562 -19.531 1 92.44 15 GLU B CA 1
ATOM 1257 C C . GLU B 1 15 ? 0.367 -20.75 -18.359 1 92.44 15 GLU B C 1
ATOM 1259 O O . GLU B 1 15 ? -0.185 -19.656 -18.547 1 92.44 15 GLU B O 1
ATOM 1264 N N . ALA B 1 16 ? 0.539 -21.297 -17.203 1 92.31 16 ALA B N 1
ATOM 1265 C CA . ALA B 1 16 ? 0.101 -20.594 -16 1 92.31 16 ALA B CA 1
ATOM 1266 C C . ALA B 1 16 ? 0.95 -19.344 -15.758 1 92.31 16 ALA B C 1
ATOM 1268 O O . ALA B 1 16 ? 0.426 -18.297 -15.391 1 92.31 16 ALA B O 1
ATOM 1269 N N . THR B 1 17 ? 2.193 -19.469 -15.961 1 95.06 17 THR B N 1
ATOM 1270 C CA . THR B 1 17 ? 3.094 -18.328 -15.82 1 95.06 17 THR B CA 1
ATOM 1271 C C . THR B 1 17 ? 2.742 -17.234 -16.828 1 95.06 17 THR B C 1
ATOM 1273 O O . THR B 1 17 ? 2.689 -16.062 -16.469 1 95.06 17 THR B O 1
ATOM 1276 N N . GLU B 1 18 ? 2.494 -17.625 -18.047 1 95.69 18 GLU B N 1
ATOM 1277 C CA . GLU B 1 18 ? 2.145 -16.672 -19.094 1 95.69 18 GLU B CA 1
ATOM 1278 C C . GLU B 1 18 ? 0.807 -15.992 -18.812 1 95.69 18 GLU B C 1
ATOM 1280 O O . GLU B 1 18 ? 0.645 -14.797 -19.047 1 95.69 18 GLU B O 1
ATOM 1285 N N . TYR B 1 19 ? -0.049 -16.75 -18.328 1 94.38 19 TYR B N 1
ATOM 1286 C CA . TYR B 1 19 ? -1.353 -16.219 -17.953 1 94.38 19 TYR B CA 1
ATOM 1287 C C . TYR B 1 19 ? -1.212 -15.172 -16.859 1 94.38 19 TYR B C 1
ATOM 1289 O O . TYR B 1 19 ? -1.771 -14.078 -16.969 1 94.38 19 TYR B O 1
ATOM 1297 N N . LEU B 1 20 ? -0.451 -15.492 -15.883 1 93.81 20 LEU B N 1
ATOM 1298 C CA . LEU B 1 20 ? -0.213 -14.578 -14.773 1 93.81 20 LEU B CA 1
ATOM 1299 C C . LEU B 1 20 ? 0.448 -13.289 -15.258 1 93.81 20 LEU B C 1
ATOM 1301 O O . LEU B 1 20 ? 0.038 -12.195 -14.883 1 93.81 20 LEU B O 1
ATOM 1305 N N . ARG B 1 21 ? 1.391 -13.414 -16.094 1 96.62 21 ARG B N 1
ATOM 1306 C CA . ARG B 1 21 ? 2.096 -12.266 -16.641 1 96.62 21 ARG B CA 1
ATOM 1307 C C . ARG B 1 21 ? 1.141 -11.352 -17.406 1 96.62 21 ARG B C 1
ATOM 1309 O O . ARG B 1 21 ? 1.13 -10.133 -17.188 1 96.62 21 ARG B O 1
ATOM 1316 N N . LYS B 1 22 ? 0.361 -11.922 -18.234 1 96.56 22 LYS B N 1
ATOM 1317 C CA . LYS B 1 22 ? -0.584 -11.148 -19.031 1 96.56 22 LYS B CA 1
ATOM 1318 C C . LYS B 1 22 ? -1.6 -10.438 -18.141 1 96.56 22 LYS B C 1
ATOM 1320 O O . LYS B 1 22 ? -1.882 -9.25 -18.344 1 96.56 22 LYS B O 1
ATOM 1325 N N . ARG B 1 23 ? -2.102 -11.125 -17.188 1 94.44 23 ARG B N 1
ATOM 1326 C CA . ARG B 1 23 ? -3.121 -10.586 -16.297 1 94.44 23 ARG B CA 1
ATOM 1327 C C . ARG B 1 23 ? -2.574 -9.414 -15.484 1 94.44 23 ARG B C 1
ATOM 1329 O O . ARG B 1 23 ? -3.242 -8.383 -15.344 1 94.44 23 ARG B O 1
ATOM 1336 N N . ILE B 1 24 ? -1.364 -9.523 -14.977 1 95.75 24 ILE B N 1
ATOM 1337 C CA . ILE B 1 24 ? -0.785 -8.516 -14.102 1 95.75 24 ILE B CA 1
ATOM 1338 C C . ILE B 1 24 ? -0.253 -7.348 -14.93 1 95.75 24 ILE B C 1
ATOM 1340 O O . ILE B 1 24 ? -0.539 -6.188 -14.633 1 95.75 24 ILE B O 1
ATOM 1344 N N . GLU B 1 25 ? 0.436 -7.617 -16 1 97.62 25 GLU B N 1
ATOM 1345 C CA . GLU B 1 25 ? 1.204 -6.613 -16.734 1 97.62 25 GLU B CA 1
ATOM 1346 C C . GLU B 1 25 ? 0.316 -5.832 -17.703 1 97.62 25 GLU B C 1
ATOM 1348 O O . GLU B 1 25 ? 0.566 -4.656 -17.969 1 97.62 25 GLU B O 1
ATOM 1353 N N . GLU B 1 26 ? -0.796 -6.461 -18.109 1 96 26 GLU B N 1
ATOM 1354 C CA . GLU B 1 26 ? -1.529 -5.84 -19.203 1 96 26 GLU B CA 1
ATOM 1355 C C . GLU B 1 26 ? -2.988 -5.598 -18.828 1 96 26 GLU B C 1
ATOM 1357 O O . GLU B 1 26 ? -3.596 -4.621 -19.266 1 96 26 GLU B O 1
ATOM 1362 N N . GLU B 1 27 ? -3.494 -6.441 -17.953 1 94.38 27 GLU B N 1
ATOM 1363 C CA . GLU B 1 27 ? -4.953 -6.453 -17.875 1 94.38 27 GLU B CA 1
ATOM 1364 C C . GLU B 1 27 ? -5.438 -5.969 -16.516 1 94.38 27 GLU B C 1
ATOM 1366 O O . GLU B 1 27 ? -6.613 -5.625 -16.359 1 94.38 27 GLU B O 1
ATOM 1371 N N . HIS B 1 28 ? -4.676 -5.973 -15.445 1 93.31 28 HIS B N 1
ATOM 1372 C CA . HIS B 1 28 ? -5.098 -5.699 -14.078 1 93.31 28 HIS B CA 1
ATOM 1373 C C . HIS B 1 28 ? -5.531 -4.246 -13.922 1 93.31 28 HIS B C 1
ATOM 1375 O O . HIS B 1 28 ? -6.344 -3.93 -13.047 1 93.31 28 HIS B O 1
ATOM 1381 N N . GLY B 1 29 ? -5.184 -3.238 -14.766 1 93.38 29 GLY B N 1
ATOM 1382 C CA . GLY B 1 29 ? -5.469 -1.818 -14.625 1 93.38 29 GLY B CA 1
ATOM 1383 C C . GLY B 1 29 ? -4.523 -1.113 -13.672 1 93.38 29 GLY B C 1
ATOM 1384 O O . GLY B 1 29 ? -3.584 -0.441 -14.102 1 93.38 29 GLY B O 1
ATOM 1385 N N . TYR B 1 30 ? -4.785 -1.402 -12.281 1 97.38 30 TYR B N 1
ATOM 1386 C CA . TYR B 1 30 ? -3.979 -0.759 -11.25 1 97.38 30 TYR B CA 1
ATOM 1387 C C . TYR B 1 30 ? -2.525 -1.206 -11.336 1 97.38 30 TYR B C 1
ATOM 1389 O O . TYR B 1 30 ? -1.624 -0.38 -11.5 1 97.38 30 TYR B O 1
ATOM 1397 N N . LEU B 1 31 ? -2.281 -2.49 -11.344 1 98.25 31 LEU B N 1
ATOM 1398 C CA . LEU B 1 31 ? -0.918 -3.012 -11.359 1 98.25 31 LEU B CA 1
ATOM 1399 C C . LEU B 1 31 ? -0.245 -2.725 -12.695 1 98.25 31 LEU B C 1
ATOM 1401 O O . LEU B 1 31 ? 0.965 -2.498 -12.75 1 98.25 31 LEU B O 1
ATOM 1405 N N . SER B 1 32 ? -1.018 -2.773 -13.75 1 97.56 32 SER B N 1
ATOM 1406 C CA . SER B 1 32 ? -0.47 -2.42 -15.055 1 97.56 32 SER B CA 1
ATOM 1407 C C . SER B 1 32 ? -0.063 -0.951 -15.102 1 97.56 32 SER B C 1
ATOM 1409 O O . SER B 1 32 ? 0.97 -0.606 -15.68 1 97.56 32 SER B O 1
ATOM 1411 N N . TRP B 1 33 ? -0.837 -0.083 -14.523 1 97.12 33 TRP B N 1
ATOM 1412 C CA . TRP B 1 33 ? -0.508 1.338 -14.477 1 97.12 33 TRP B CA 1
ATOM 1413 C C . TRP B 1 33 ? 0.776 1.573 -13.688 1 97.12 33 TRP B C 1
ATOM 1415 O O . TRP B 1 33 ? 1.562 2.465 -14.023 1 97.12 33 TRP B O 1
ATOM 1425 N N . LEU B 1 34 ? 0.996 0.753 -12.656 1 98.19 34 LEU B N 1
ATOM 1426 C CA . LEU B 1 34 ? 2.242 0.818 -11.906 1 98.19 34 LEU B CA 1
ATOM 1427 C C . LEU B 1 34 ? 3.414 0.32 -12.742 1 98.19 34 LEU B C 1
ATOM 1429 O O . LEU B 1 34 ? 4.57 0.436 -12.336 1 98.19 34 LEU B O 1
ATOM 1433 N N . ASN B 1 35 ? 3.154 -0.281 -13.859 1 98.31 35 ASN B N 1
ATOM 1434 C CA . ASN B 1 35 ? 4.137 -0.93 -14.719 1 98.31 35 ASN B CA 1
ATOM 1435 C C . ASN B 1 35 ? 4.758 -2.146 -14.039 1 98.31 35 ASN B C 1
ATOM 1437 O O . ASN B 1 35 ? 5.973 -2.348 -14.109 1 98.31 35 ASN B O 1
ATOM 1441 N N . THR B 1 36 ? 3.953 -2.916 -13.359 1 98.69 36 THR B N 1
ATOM 1442 C CA . THR B 1 36 ? 4.414 -4.102 -12.648 1 98.69 36 THR B CA 1
ATOM 1443 C C . THR B 1 36 ? 4.789 -5.211 -13.633 1 98.69 36 THR B C 1
ATOM 1445 O O . THR B 1 36 ? 4.051 -5.477 -14.586 1 98.69 36 THR B O 1
ATOM 1448 N N . SER B 1 37 ? 5.93 -5.812 -13.414 1 98.69 37 SER B N 1
ATOM 1449 C CA . SER B 1 37 ? 6.367 -6.953 -14.211 1 98.69 37 SER B CA 1
ATOM 1450 C C . SER B 1 37 ? 6.48 -8.211 -13.352 1 98.69 37 SER B C 1
ATOM 1452 O O . SER B 1 37 ? 6.852 -8.141 -12.18 1 98.69 37 SER B O 1
ATOM 1454 N N . VAL B 1 38 ? 6.172 -9.32 -13.961 1 98.5 38 VAL B N 1
ATOM 1455 C CA . VAL B 1 38 ? 6.371 -10.633 -13.352 1 98.5 38 VAL B CA 1
ATOM 1456 C C . VAL B 1 38 ? 7.68 -11.242 -13.852 1 98.5 38 VAL B C 1
ATOM 1458 O O . VAL B 1 38 ? 7.766 -11.711 -14.992 1 98.5 38 VAL B O 1
ATOM 1461 N N . ASP B 1 39 ? 8.664 -11.328 -12.984 1 98.56 39 ASP B N 1
ATOM 1462 C CA . ASP B 1 39 ? 10.008 -11.695 -13.414 1 98.56 39 ASP B CA 1
ATOM 1463 C C . ASP B 1 39 ? 10.258 -13.188 -13.219 1 98.56 39 ASP B C 1
ATOM 1465 O O . ASP B 1 39 ? 10.852 -13.844 -14.078 1 98.56 39 ASP B O 1
ATOM 1469 N N . ILE B 1 40 ? 9.867 -13.703 -12.047 1 98.12 40 ILE B N 1
ATOM 1470 C CA . ILE B 1 40 ? 10.039 -15.109 -11.703 1 98.12 40 ILE B CA 1
ATOM 1471 C C . ILE B 1 40 ? 8.758 -15.656 -11.094 1 98.12 40 ILE B C 1
ATOM 1473 O O . ILE B 1 40 ? 8.125 -14.992 -10.266 1 98.12 40 ILE B O 1
ATOM 1477 N N . VAL B 1 41 ? 8.375 -16.797 -11.539 1 97.25 41 VAL B N 1
ATOM 1478 C CA . VAL B 1 41 ? 7.293 -17.562 -10.93 1 97.25 41 VAL B CA 1
ATOM 1479 C C . VAL B 1 41 ? 7.75 -19 -10.703 1 97.25 41 VAL B C 1
ATOM 1481 O O . VAL B 1 41 ? 8.008 -19.734 -11.664 1 97.25 41 VAL B O 1
ATOM 1484 N N . GLU B 1 42 ? 7.883 -19.359 -9.539 1 96.38 42 GLU B N 1
ATOM 1485 C CA . GLU B 1 42 ? 8.219 -20.719 -9.102 1 96.38 42 GLU B CA 1
ATOM 1486 C C . GLU B 1 42 ? 7.305 -21.156 -7.957 1 96.38 42 GLU B C 1
ATOM 1488 O O . GLU B 1 42 ? 6.664 -20.328 -7.309 1 96.38 42 GLU B O 1
ATOM 1493 N N . ARG B 1 43 ? 7.234 -22.484 -7.867 1 96.12 43 ARG B N 1
ATOM 1494 C CA . ARG B 1 43 ? 6.492 -22.938 -6.699 1 96.12 43 ARG B CA 1
ATOM 1495 C C . ARG B 1 43 ? 7.062 -22.344 -5.418 1 96.12 43 ARG B C 1
ATOM 1497 O O . ARG B 1 43 ? 8.25 -22.516 -5.125 1 96.12 43 ARG B O 1
ATOM 1504 N N . GLY B 1 44 ? 6.238 -21.578 -4.715 1 96.56 44 GLY B N 1
ATOM 1505 C CA . GLY B 1 44 ? 6.598 -21.047 -3.414 1 96.56 44 GLY B CA 1
ATOM 1506 C C . GLY B 1 44 ? 7.371 -19.734 -3.502 1 96.56 44 GLY B C 1
ATOM 1507 O O . GLY B 1 44 ? 7.809 -19.203 -2.482 1 96.56 44 GLY B O 1
ATOM 1508 N N . ARG B 1 45 ? 7.578 -19.234 -4.703 1 97.62 45 ARG B N 1
ATOM 1509 C CA . ARG B 1 45 ? 8.398 -18.031 -4.863 1 97.62 45 ARG B CA 1
ATOM 1510 C C . ARG B 1 45 ? 7.957 -17.234 -6.078 1 97.62 45 ARG B C 1
ATOM 1512 O O . ARG B 1 45 ? 7.691 -17.781 -7.141 1 97.62 45 ARG B O 1
ATOM 1519 N N . ILE B 1 46 ? 7.957 -15.891 -5.871 1 98.44 46 ILE B N 1
ATOM 1520 C CA . ILE B 1 46 ? 7.684 -15 -6.996 1 98.44 46 ILE B CA 1
ATOM 1521 C C . ILE B 1 46 ? 8.57 -13.766 -6.902 1 98.44 46 ILE B C 1
ATOM 1523 O O . ILE B 1 46 ? 8.969 -13.359 -5.809 1 98.44 46 ILE B O 1
ATOM 1527 N N . VAL B 1 47 ? 8.914 -13.227 -8.062 1 98.88 47 VAL B N 1
ATOM 1528 C CA . VAL B 1 47 ? 9.609 -11.945 -8.141 1 98.88 47 VAL B CA 1
ATOM 1529 C C . VAL B 1 47 ? 8.844 -11 -9.055 1 98.88 47 VAL B C 1
ATOM 1531 O O . VAL B 1 47 ? 8.547 -11.336 -10.203 1 98.88 47 VAL B O 1
ATOM 1534 N N . LEU B 1 48 ? 8.492 -9.883 -8.547 1 98.88 48 LEU B N 1
ATOM 1535 C CA . LEU B 1 48 ? 7.855 -8.805 -9.289 1 98.88 48 LEU B CA 1
ATOM 1536 C C . LEU B 1 48 ? 8.727 -7.555 -9.289 1 98.88 48 LEU B C 1
ATOM 1538 O O . LEU B 1 48 ? 9.516 -7.34 -8.367 1 98.88 48 LEU B O 1
ATOM 1542 N N . SER B 1 49 ? 8.539 -6.715 -10.305 1 98.88 49 SER B N 1
ATOM 1543 C CA . SER B 1 49 ? 9.289 -5.465 -10.344 1 98.88 49 SER B CA 1
ATOM 1544 C C . SER B 1 49 ? 8.414 -4.309 -10.82 1 98.88 49 SER B C 1
ATOM 1546 O O . SER B 1 49 ? 7.395 -4.527 -11.469 1 98.88 49 SER B O 1
ATOM 1548 N N . ILE B 1 50 ? 8.773 -3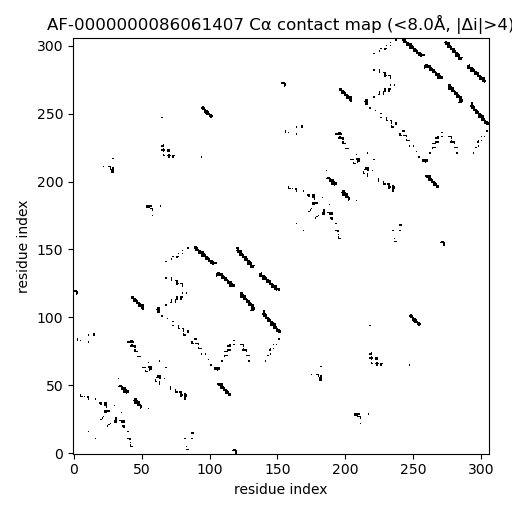.117 -10.438 1 98.88 50 ILE B N 1
ATOM 1549 C CA . ILE B 1 50 ? 8.234 -1.848 -10.906 1 98.88 50 ILE B CA 1
ATOM 1550 C C . ILE B 1 50 ? 9.375 -0.885 -11.227 1 98.88 50 ILE B C 1
ATOM 1552 O O . ILE B 1 50 ? 10.18 -0.548 -10.359 1 98.88 50 ILE B O 1
ATOM 1556 N N . PRO B 1 51 ? 9.461 -0.445 -12.469 1 98.81 51 PRO B N 1
ATOM 1557 C CA . PRO B 1 51 ? 10.5 0.542 -12.773 1 98.81 51 PRO B CA 1
ATOM 1558 C C . PRO B 1 51 ? 10.25 1.89 -12.102 1 98.81 51 PRO B C 1
ATOM 1560 O O . PRO B 1 51 ? 9.094 2.238 -11.82 1 98.81 51 PRO B O 1
ATOM 1563 N N . PHE B 1 52 ? 11.383 2.586 -11.844 1 98.56 52 PHE B N 1
ATOM 1564 C CA . PHE B 1 52 ? 11.234 3.957 -11.375 1 98.56 52 PHE B CA 1
ATOM 1565 C C . PHE B 1 52 ? 10.43 4.789 -12.367 1 98.56 52 PHE B C 1
ATOM 1567 O O . PHE B 1 52 ? 10.664 4.715 -13.578 1 98.56 52 PHE B O 1
ATOM 1574 N N . ASP B 1 53 ? 9.531 5.516 -11.945 1 98.19 53 ASP B N 1
ATOM 1575 C CA . ASP B 1 53 ? 8.711 6.465 -12.688 1 98.19 53 ASP B CA 1
ATOM 1576 C C . ASP B 1 53 ? 8.328 7.66 -11.82 1 98.19 53 ASP B C 1
ATOM 1578 O O . ASP B 1 53 ? 7.805 7.488 -10.711 1 98.19 53 ASP B O 1
ATOM 1582 N N . GLU B 1 54 ? 8.555 8.859 -12.258 1 97 54 GLU B N 1
ATOM 1583 C CA . GLU B 1 54 ? 8.273 10.062 -11.484 1 97 54 GLU B CA 1
ATOM 1584 C C . GLU B 1 54 ? 6.828 10.086 -10.992 1 97 54 GLU B C 1
ATOM 1586 O O . GLU B 1 54 ? 6.539 10.602 -9.914 1 97 54 GLU B O 1
ATOM 1591 N N . LYS B 1 55 ? 5.902 9.539 -11.719 1 96.75 55 LYS B N 1
ATOM 1592 C CA . LYS B 1 55 ? 4.488 9.562 -11.367 1 96.75 55 LYS B CA 1
ATOM 1593 C C . LYS B 1 55 ? 4.223 8.766 -10.094 1 96.75 55 LYS B C 1
ATOM 1595 O O . LYS B 1 55 ? 3.148 8.867 -9.5 1 96.75 55 LYS B O 1
ATOM 1600 N N . LEU B 1 56 ? 5.168 7.922 -9.703 1 98.12 56 LEU B N 1
ATOM 1601 C CA . LEU B 1 56 ? 4.984 7.039 -8.555 1 98.12 56 LEU B CA 1
ATOM 1602 C C . LEU B 1 56 ? 5.688 7.602 -7.32 1 98.12 56 LEU B C 1
ATOM 1604 O O . LEU B 1 56 ? 5.645 6.996 -6.25 1 98.12 56 LEU B O 1
ATOM 1608 N N . THR B 1 57 ? 6.344 8.773 -7.438 1 97.19 57 THR B N 1
ATOM 1609 C CA . THR B 1 57 ? 7.199 9.305 -6.383 1 97.19 57 THR B CA 1
ATOM 1610 C C . THR B 1 57 ? 6.391 10.156 -5.41 1 97.19 57 THR B C 1
ATOM 1612 O O . THR B 1 57 ? 5.266 10.555 -5.715 1 97.19 57 THR B O 1
ATOM 1615 N N . ASN B 1 58 ? 6.977 10.359 -4.254 1 94.62 58 ASN B N 1
ATOM 1616 C CA . ASN B 1 58 ? 6.516 11.414 -3.357 1 94.62 58 ASN B CA 1
ATOM 1617 C C . ASN B 1 58 ? 6.641 12.797 -4 1 94.62 58 ASN B C 1
ATOM 1619 O O . ASN B 1 58 ? 7.086 12.914 -5.145 1 94.62 58 ASN B O 1
ATOM 1623 N N . ILE B 1 59 ? 6.227 13.781 -3.271 1 89.88 59 ILE B N 1
ATOM 1624 C CA . ILE B 1 59 ? 6.188 15.141 -3.803 1 89.88 59 ILE B CA 1
ATOM 1625 C C . ILE B 1 59 ? 7.602 15.602 -4.152 1 89.88 59 ILE B C 1
ATOM 1627 O O . ILE B 1 59 ? 7.785 16.453 -5.027 1 89.88 59 ILE B O 1
ATOM 1631 N N . ASP B 1 60 ? 8.57 14.992 -3.578 1 89 60 ASP B N 1
ATOM 1632 C CA . ASP B 1 60 ? 9.953 15.367 -3.836 1 89 60 ASP B CA 1
ATOM 1633 C C . ASP B 1 60 ? 10.383 14.953 -5.242 1 89 60 ASP B C 1
ATOM 1635 O O . ASP B 1 60 ? 11.406 15.422 -5.746 1 89 60 ASP B O 1
ATOM 1639 N N . GLY B 1 61 ? 9.695 13.984 -5.832 1 92.62 61 GLY B N 1
ATOM 1640 C CA . GLY B 1 61 ? 10 13.531 -7.18 1 92.62 61 GLY B CA 1
ATOM 1641 C C . GLY B 1 61 ? 11.188 12.586 -7.238 1 92.62 61 GLY B C 1
ATOM 1642 O O . GLY B 1 61 ? 11.648 12.227 -8.328 1 92.62 61 GLY B O 1
ATOM 1643 N N . ARG B 1 62 ? 11.703 12.203 -6.117 1 94.75 62 ARG B N 1
ATOM 1644 C CA . ARG B 1 62 ? 12.953 11.445 -6.098 1 94.75 62 ARG B CA 1
ATOM 1645 C C . ARG B 1 62 ? 12.75 10.086 -5.441 1 94.75 62 ARG B C 1
ATOM 1647 O O . ARG B 1 62 ? 13.445 9.125 -5.773 1 94.75 62 ARG B O 1
ATOM 1654 N N . THR B 1 63 ? 11.859 10.008 -4.543 1 97.19 63 THR B N 1
ATOM 1655 C CA . THR B 1 63 ? 11.641 8.773 -3.793 1 97.19 63 THR B CA 1
ATOM 1656 C C . THR B 1 63 ? 10.266 8.195 -4.098 1 97.19 63 THR B C 1
ATOM 1658 O O . THR B 1 63 ? 9.258 8.906 -4.039 1 97.19 63 THR B O 1
ATOM 1661 N N . ILE B 1 64 ? 10.242 6.895 -4.426 1 98.19 64 ILE B N 1
ATOM 1662 C CA . ILE B 1 64 ? 8.977 6.223 -4.703 1 98.19 64 ILE B CA 1
ATOM 1663 C C . ILE B 1 64 ? 8.125 6.184 -3.436 1 98.19 64 ILE B C 1
ATOM 1665 O O . ILE B 1 64 ? 8.641 5.914 -2.346 1 98.19 64 ILE B O 1
ATOM 1669 N N . HIS B 1 65 ? 6.867 6.5 -3.564 1 98.44 65 HIS B N 1
ATOM 1670 C CA . HIS B 1 65 ? 5.945 6.508 -2.438 1 98.44 65 HIS B CA 1
ATOM 1671 C C . HIS B 1 65 ? 5.898 5.148 -1.75 1 98.44 65 HIS B C 1
ATOM 1673 O O . HIS B 1 65 ? 5.828 4.113 -2.418 1 98.44 65 HIS B O 1
ATOM 1679 N N . GLY B 1 66 ? 5.84 5.078 -0.445 1 97.5 66 GLY B N 1
ATOM 1680 C CA . GLY B 1 66 ? 5.809 3.836 0.312 1 97.5 66 GLY B CA 1
ATOM 1681 C C . GLY B 1 66 ? 4.617 2.961 -0.025 1 97.5 66 GLY B C 1
ATOM 1682 O O . GLY B 1 66 ? 4.684 1.735 0.096 1 97.5 66 GLY B O 1
ATOM 1683 N N . GLY B 1 67 ? 3.533 3.57 -0.374 1 98.19 67 GLY B N 1
ATOM 1684 C CA . GLY B 1 67 ? 2.352 2.822 -0.769 1 98.19 67 GLY B CA 1
ATOM 1685 C C . GLY B 1 67 ? 2.576 1.95 -1.99 1 98.19 67 GLY B C 1
ATOM 1686 O O . GLY B 1 67 ? 1.938 0.907 -2.141 1 98.19 67 GLY B O 1
ATOM 1687 N N . VAL B 1 68 ? 3.441 2.383 -2.896 1 98.56 68 VAL B N 1
ATOM 1688 C CA . VAL B 1 68 ? 3.787 1.594 -4.074 1 98.56 68 VAL B CA 1
ATOM 1689 C C . VAL B 1 68 ? 4.535 0.333 -3.648 1 98.56 68 VAL B C 1
ATOM 1691 O O . VAL B 1 68 ? 4.234 -0.765 -4.121 1 98.56 68 VAL B O 1
ATOM 1694 N N . ALA B 1 69 ? 5.465 0.522 -2.711 1 98.38 69 ALA B N 1
ATOM 1695 C CA . ALA B 1 69 ? 6.191 -0.634 -2.193 1 98.38 69 ALA B CA 1
ATOM 1696 C C . ALA B 1 69 ? 5.254 -1.581 -1.447 1 98.38 69 ALA B C 1
ATOM 1698 O O . ALA B 1 69 ? 5.375 -2.803 -1.565 1 98.38 69 ALA B O 1
ATOM 1699 N N . ALA B 1 70 ? 4.344 -1.027 -0.639 1 98.31 70 ALA B N 1
ATOM 1700 C CA . ALA B 1 70 ? 3.361 -1.851 0.06 1 98.31 70 ALA B CA 1
ATOM 1701 C C . ALA B 1 70 ? 2.518 -2.652 -0.927 1 98.31 70 ALA B C 1
ATOM 1703 O O . ALA B 1 70 ? 2.242 -3.832 -0.702 1 98.31 70 ALA B O 1
ATOM 1704 N N . THR B 1 71 ? 2.049 -1.996 -1.994 1 98.56 71 THR B N 1
ATOM 1705 C CA . THR B 1 71 ? 1.298 -2.676 -3.043 1 98.56 71 THR B CA 1
ATOM 1706 C C . THR B 1 71 ? 2.098 -3.846 -3.609 1 98.56 71 THR B C 1
ATOM 1708 O O . THR B 1 71 ? 1.568 -4.949 -3.771 1 98.56 71 THR B O 1
ATOM 1711 N N . LEU B 1 72 ? 3.344 -3.568 -3.896 1 98.69 72 LEU B N 1
ATOM 1712 C CA . LEU B 1 72 ? 4.215 -4.547 -4.543 1 98.69 72 LEU B CA 1
ATOM 1713 C C . LEU B 1 72 ? 4.406 -5.773 -3.654 1 98.69 72 LEU B C 1
ATOM 1715 O O . LEU B 1 72 ? 4.25 -6.906 -4.113 1 98.69 72 LEU B O 1
ATOM 1719 N N . ILE B 1 73 ? 4.641 -5.555 -2.383 1 98.25 73 ILE B N 1
ATOM 1720 C CA . ILE B 1 73 ? 4.898 -6.707 -1.526 1 98.25 73 ILE B CA 1
ATOM 1721 C C . ILE B 1 73 ? 3.584 -7.426 -1.22 1 98.25 73 ILE B C 1
ATOM 1723 O O . ILE B 1 73 ? 3.551 -8.648 -1.101 1 98.25 73 ILE B O 1
ATOM 1727 N N . ASP B 1 74 ? 2.502 -6.742 -1.031 1 98.56 74 ASP B N 1
ATOM 1728 C CA . ASP B 1 74 ? 1.195 -7.371 -0.877 1 98.56 74 ASP B CA 1
ATOM 1729 C C . ASP B 1 74 ? 0.882 -8.281 -2.061 1 98.56 74 ASP B C 1
ATOM 1731 O O . ASP B 1 74 ? 0.503 -9.438 -1.876 1 98.56 74 ASP B O 1
ATOM 1735 N N . THR B 1 75 ? 1.04 -7.762 -3.246 1 98.44 75 THR B N 1
ATOM 1736 C CA . THR B 1 75 ? 0.77 -8.5 -4.473 1 98.44 75 THR B CA 1
ATOM 1737 C C . THR B 1 75 ? 1.662 -9.734 -4.57 1 98.44 75 THR B C 1
ATOM 1739 O O . THR B 1 75 ? 1.175 -10.844 -4.809 1 98.44 75 THR B O 1
ATOM 1742 N N . ALA B 1 76 ? 2.953 -9.531 -4.316 1 98.75 76 ALA B N 1
ATOM 1743 C CA . ALA B 1 76 ? 3.912 -10.633 -4.41 1 98.75 76 ALA B CA 1
ATOM 1744 C C . ALA B 1 76 ? 3.598 -11.719 -3.391 1 98.75 76 ALA B C 1
ATOM 1746 O O . ALA B 1 76 ? 3.588 -12.906 -3.725 1 98.75 76 ALA B O 1
ATOM 1747 N N . GLY B 1 77 ? 3.379 -11.297 -2.135 1 98.56 77 GLY B N 1
ATOM 1748 C CA . GLY B 1 77 ? 3.084 -12.266 -1.09 1 98.56 77 GLY B CA 1
ATOM 1749 C C . GLY B 1 77 ? 1.846 -13.094 -1.377 1 98.56 77 GLY B C 1
ATOM 1750 O O . GLY B 1 77 ? 1.834 -14.305 -1.141 1 98.56 77 GLY B O 1
ATOM 1751 N N . GLY B 1 78 ? 0.775 -12.422 -1.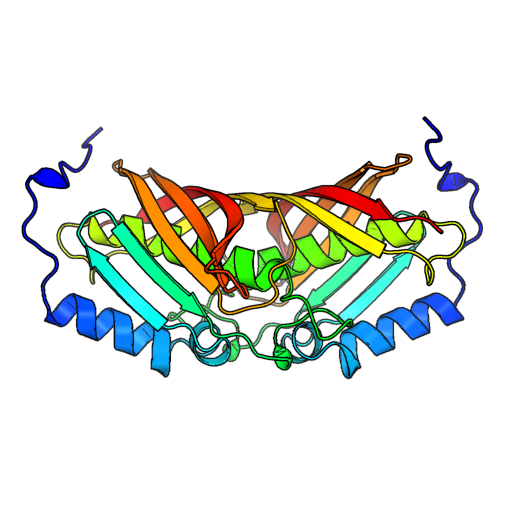835 1 97.69 78 GLY B N 1
ATOM 1752 C CA . GLY B 1 78 ? -0.452 -13.125 -2.184 1 97.69 78 GLY B CA 1
ATOM 1753 C C . GLY B 1 78 ? -0.276 -14.102 -3.324 1 97.69 78 GLY B C 1
ATOM 1754 O O . GLY B 1 78 ? -0.688 -15.266 -3.223 1 97.69 78 GLY B O 1
ATOM 1755 N N . ILE B 1 79 ? 0.371 -13.664 -4.398 1 96.88 79 ILE B N 1
ATOM 1756 C CA . ILE B 1 79 ? 0.531 -14.5 -5.582 1 96.88 79 ILE B CA 1
ATOM 1757 C C . ILE B 1 79 ? 1.441 -15.68 -5.258 1 96.88 79 ILE B C 1
ATOM 1759 O O . ILE B 1 79 ? 1.235 -16.797 -5.762 1 96.88 79 ILE B O 1
ATOM 1763 N N . ALA B 1 80 ? 2.488 -15.453 -4.391 1 97.31 80 ALA B N 1
ATOM 1764 C CA . ALA B 1 80 ? 3.328 -16.578 -3.969 1 97.31 80 ALA B CA 1
ATOM 1765 C C . ALA B 1 80 ? 2.482 -17.719 -3.41 1 97.31 80 ALA B C 1
ATOM 1767 O O . ALA B 1 80 ? 2.727 -18.891 -3.715 1 97.31 80 ALA B O 1
ATOM 1768 N N . GLN B 1 81 ? 1.5 -17.391 -2.639 1 96.62 81 GLN B N 1
ATOM 1769 C CA . GLN B 1 81 ? 0.64 -18.422 -2.043 1 96.62 81 GLN B CA 1
ATOM 1770 C C . GLN B 1 81 ? -0.114 -19.188 -3.117 1 96.62 81 GLN B C 1
ATOM 1772 O O . GLN B 1 81 ? -0.32 -20.406 -2.986 1 96.62 81 GLN B O 1
ATOM 1777 N N . ARG B 1 82 ? -0.521 -18.5 -4.16 1 94.19 82 ARG B N 1
ATOM 1778 C CA . ARG B 1 82 ? -1.261 -19.172 -5.227 1 94.19 82 ARG B CA 1
ATOM 1779 C C . ARG B 1 82 ? -0.408 -20.234 -5.902 1 94.19 82 ARG B C 1
ATOM 1781 O O . ARG B 1 82 ? -0.933 -21.234 -6.398 1 94.19 82 ARG B O 1
ATOM 1788 N N . THR B 1 83 ? 0.892 -20.062 -5.938 1 94.44 83 THR B N 1
ATOM 1789 C CA . THR B 1 83 ? 1.788 -21.016 -6.594 1 94.44 83 THR B CA 1
ATOM 1790 C C . THR B 1 83 ? 1.806 -22.344 -5.848 1 94.44 83 THR B C 1
ATOM 1792 O O . THR B 1 83 ? 2.283 -23.344 -6.375 1 94.44 83 THR B O 1
ATOM 1795 N N . ALA B 1 84 ? 1.302 -22.375 -4.633 1 93.62 84 ALA B N 1
ATOM 1796 C CA . ALA B 1 84 ? 1.298 -23.578 -3.824 1 93.62 84 ALA B CA 1
ATOM 1797 C C . ALA B 1 84 ? 0.01 -24.375 -4.031 1 93.62 84 ALA B C 1
ATOM 1799 O O . ALA B 1 84 ? -0.136 -25.484 -3.508 1 93.62 84 ALA B O 1
ATOM 1800 N N . PHE B 1 85 ? -0.886 -23.719 -4.77 1 91.5 85 PHE B N 1
ATOM 1801 C CA . PHE B 1 85 ? -2.105 -24.453 -5.094 1 91.5 85 PHE B CA 1
ATOM 1802 C C . PHE B 1 85 ? -1.828 -25.547 -6.129 1 91.5 85 PHE B C 1
ATOM 1804 O O . PHE B 1 85 ? -0.902 -25.422 -6.934 1 91.5 85 PHE B O 1
ATOM 1811 N N . GLU B 1 86 ? -2.662 -26.578 -6.07 1 88.12 86 GLU B N 1
ATOM 1812 C CA . GLU B 1 86 ? -2.543 -27.594 -7.105 1 88.12 86 GLU B CA 1
ATOM 1813 C C . GLU B 1 86 ? -2.723 -27 -8.5 1 88.12 86 GLU B C 1
ATOM 1815 O O . GLU B 1 86 ? -1.898 -27.219 -9.391 1 88.12 86 GLU B O 1
ATOM 1820 N N . ASP B 1 87 ? -3.756 -26.25 -8.633 1 87.69 87 ASP B N 1
ATOM 1821 C CA . ASP B 1 87 ? -3.965 -25.422 -9.812 1 87.69 87 ASP B CA 1
ATOM 1822 C C . ASP B 1 87 ? -3.771 -23.938 -9.492 1 87.69 87 ASP B C 1
ATOM 1824 O O . ASP B 1 87 ? -4.66 -23.297 -8.922 1 87.69 87 ASP B O 1
ATOM 1828 N N . PRO B 1 88 ? -2.645 -23.391 -9.906 1 85.38 88 PRO B N 1
ATOM 1829 C CA . PRO B 1 88 ? -2.33 -22.016 -9.555 1 85.38 88 PRO B CA 1
ATOM 1830 C C . PRO B 1 88 ? -3.307 -21.016 -10.164 1 85.38 88 PRO B C 1
ATOM 1832 O O . PRO B 1 88 ? -3.34 -19.844 -9.758 1 85.38 88 PRO B O 1
ATOM 1835 N N . LEU B 1 89 ? -4.043 -21.422 -11.172 1 84.19 89 LEU B N 1
ATOM 1836 C CA . LEU B 1 89 ? -4.973 -20.531 -11.852 1 84.19 89 LEU B CA 1
ATOM 1837 C C . LEU B 1 89 ? -6.348 -20.562 -11.195 1 84.19 89 LEU B C 1
ATOM 1839 O O . LEU B 1 89 ? -7.215 -19.75 -11.508 1 84.19 89 LEU B O 1
ATOM 1843 N N . SER B 1 90 ? -6.309 -21.594 -10.344 1 82.81 90 SER B N 1
ATOM 1844 C CA . SER B 1 90 ? -7.566 -21.719 -9.617 1 82.81 90 SER B CA 1
ATOM 1845 C C . SER B 1 90 ? -7.434 -21.234 -8.18 1 82.81 90 SER B C 1
ATOM 1847 O O . SER B 1 90 ? -6.32 -21.078 -7.672 1 82.81 90 SER B O 1
ATOM 1849 N N . GLY B 1 91 ? -8.469 -20.734 -7.574 1 85.5 91 GLY B N 1
ATOM 1850 C CA . GLY B 1 91 ? -8.477 -20.281 -6.195 1 85.5 91 GLY B CA 1
ATOM 1851 C C . GLY B 1 91 ? -8.289 -18.781 -6.074 1 85.5 91 GLY B C 1
ATOM 1852 O O . GLY B 1 91 ? -8.117 -18.078 -7.078 1 85.5 91 GLY B O 1
ATOM 1853 N N . GLU B 1 92 ? -8.492 -18.328 -4.879 1 91.5 92 GLU B N 1
ATOM 1854 C CA . GLU B 1 92 ? -8.375 -16.906 -4.566 1 91.5 92 GLU B CA 1
ATOM 1855 C C . GLU B 1 92 ? -7.586 -16.688 -3.279 1 91.5 92 GLU B C 1
ATOM 1857 O O . GLU B 1 92 ? -7.477 -17.594 -2.449 1 91.5 92 GLU B O 1
ATOM 1862 N N . VAL B 1 93 ? -6.98 -15.633 -3.246 1 95.38 93 VAL B N 1
ATOM 1863 C CA . VAL B 1 93 ? -6.246 -15.227 -2.051 1 95.38 93 VAL B CA 1
ATOM 1864 C C . VAL B 1 93 ? -6.703 -13.836 -1.614 1 95.38 93 VAL B C 1
ATOM 1866 O O . VAL B 1 93 ? -6.941 -12.961 -2.451 1 95.38 93 VAL B O 1
ATOM 1869 N N . ALA B 1 94 ? -6.84 -13.625 -0.276 1 96.88 94 ALA B N 1
ATOM 1870 C CA . ALA B 1 94 ? -7.156 -12.32 0.297 1 96.88 94 ALA B CA 1
ATOM 1871 C C . ALA B 1 94 ? -6.195 -11.977 1.432 1 96.88 94 ALA B C 1
ATOM 1873 O O . ALA B 1 94 ? -5.934 -12.797 2.309 1 96.88 94 ALA B O 1
ATOM 1874 N N . THR B 1 95 ? -5.703 -10.812 1.397 1 98.38 95 THR B N 1
ATOM 1875 C CA . THR B 1 95 ? -4.789 -10.391 2.453 1 98.38 95 THR B CA 1
ATOM 1876 C C . THR B 1 95 ? -5.523 -10.273 3.787 1 98.38 95 THR B C 1
ATOM 1878 O O . THR B 1 95 ? -6.621 -9.719 3.85 1 98.38 95 THR B O 1
ATOM 1881 N N . VAL B 1 96 ? -4.914 -10.789 4.801 1 98.69 96 VAL B N 1
ATOM 1882 C CA . VAL B 1 96 ? -5.441 -10.68 6.156 1 98.69 96 VAL B CA 1
ATOM 1883 C C . VAL B 1 96 ? -4.621 -9.664 6.953 1 98.69 96 VAL B C 1
ATOM 1885 O O . VAL B 1 96 ? -5.18 -8.773 7.594 1 98.69 96 VAL B O 1
ATOM 1888 N N . ASN B 1 97 ? -3.336 -9.867 6.863 1 98.88 97 ASN B N 1
ATOM 1889 C CA . ASN B 1 97 ? -2.41 -8.961 7.531 1 98.88 97 ASN B CA 1
ATOM 1890 C C . ASN B 1 97 ? -1.202 -8.648 6.656 1 98.88 97 ASN B C 1
ATOM 1892 O O . ASN B 1 97 ? -0.673 -9.531 5.977 1 98.88 97 ASN B O 1
ATOM 1896 N N . LEU B 1 98 ? -0.81 -7.461 6.672 1 98.94 98 LEU B N 1
ATOM 1897 C CA . LEU B 1 98 ? 0.413 -7.012 6.016 1 98.94 98 LEU B CA 1
ATOM 1898 C C . LEU B 1 98 ? 1.264 -6.176 6.969 1 98.94 98 LEU B C 1
ATOM 1900 O O . LEU B 1 98 ? 0.804 -5.156 7.488 1 98.94 98 LEU B O 1
ATOM 1904 N N . ASN B 1 99 ? 2.451 -6.645 7.219 1 98.94 99 ASN B N 1
ATOM 1905 C CA . ASN B 1 99 ? 3.443 -5.922 8.008 1 98.94 99 ASN B CA 1
ATOM 1906 C C . ASN B 1 99 ? 4.664 -5.547 7.168 1 98.94 99 ASN B C 1
ATOM 1908 O O . ASN B 1 99 ? 5.301 -6.414 6.57 1 98.94 99 ASN B O 1
ATOM 1912 N N . ALA B 1 100 ? 4.941 -4.281 7.109 1 98.88 100 ALA B N 1
ATOM 1913 C CA . ALA B 1 100 ? 6.039 -3.787 6.281 1 98.88 100 ALA B CA 1
ATOM 1914 C C . ALA B 1 100 ? 6.977 -2.898 7.094 1 98.88 100 ALA B C 1
ATOM 1916 O O . ALA B 1 100 ? 6.531 -1.966 7.77 1 98.88 100 ALA B O 1
ATOM 1917 N N . ASN B 1 101 ? 8.234 -3.16 7.066 1 98.94 101 ASN B N 1
ATOM 1918 C CA . ASN B 1 101 ? 9.281 -2.305 7.609 1 98.94 101 ASN B CA 1
ATOM 1919 C C . ASN B 1 101 ? 10.039 -1.577 6.5 1 98.94 101 ASN B C 1
ATOM 1921 O O . ASN B 1 101 ? 10.641 -2.213 5.633 1 98.94 101 ASN B O 1
ATOM 1925 N N . TYR B 1 102 ? 9.953 -0.284 6.551 1 98.88 102 TYR B N 1
ATOM 1926 C CA . TYR B 1 102 ? 10.633 0.565 5.578 1 98.88 102 TYR B CA 1
ATOM 1927 C C . TYR B 1 102 ? 12.031 0.937 6.062 1 98.88 102 TYR B C 1
ATOM 1929 O O . TYR B 1 102 ? 12.18 1.596 7.094 1 98.88 102 TYR B O 1
ATOM 1937 N N . LEU B 1 103 ? 13.031 0.618 5.293 1 98.69 103 LEU B N 1
ATOM 1938 C CA . LEU B 1 103 ? 14.406 0.674 5.781 1 98.69 103 LEU B CA 1
ATOM 1939 C C . LEU B 1 103 ? 15.133 1.889 5.215 1 98.69 103 LEU B C 1
ATOM 1941 O O . LEU B 1 103 ? 16.016 2.451 5.871 1 98.69 103 LEU B O 1
ATOM 1945 N N . ARG B 1 104 ? 14.828 2.17 3.941 1 97.19 104 ARG B N 1
ATOM 1946 C CA . ARG B 1 104 ? 15.484 3.232 3.188 1 97.19 104 ARG B CA 1
ATOM 1947 C C . ARG B 1 104 ? 14.562 3.791 2.109 1 97.19 104 ARG B C 1
ATOM 1949 O O . ARG B 1 104 ? 13.641 3.109 1.658 1 97.19 104 ARG B O 1
ATOM 1956 N N . PRO B 1 105 ? 14.844 5.047 1.744 1 97.06 105 PRO B N 1
ATOM 1957 C CA . PRO B 1 105 ? 14.102 5.547 0.582 1 97.06 105 PRO B CA 1
ATOM 1958 C C . PRO B 1 105 ? 14.383 4.742 -0.685 1 97.06 105 PRO B C 1
ATOM 1960 O O . PRO B 1 105 ? 15.516 4.289 -0.899 1 97.06 105 PRO B O 1
ATOM 1963 N N . ALA B 1 106 ? 13.391 4.488 -1.476 1 98.25 106 ALA B N 1
ATOM 1964 C CA . ALA B 1 106 ? 13.523 3.838 -2.777 1 98.25 106 ALA B CA 1
ATOM 1965 C C . ALA B 1 106 ? 13.695 4.867 -3.889 1 98.25 106 ALA B C 1
ATOM 1967 O O . ALA B 1 106 ? 12.773 5.633 -4.184 1 98.25 106 ALA B O 1
ATOM 1968 N N . THR B 1 107 ? 14.867 4.871 -4.57 1 97.81 107 THR B N 1
ATOM 1969 C CA . THR B 1 107 ? 15.164 5.93 -5.531 1 97.81 107 THR B CA 1
ATOM 1970 C C . THR B 1 107 ? 15.375 5.348 -6.926 1 97.81 107 THR B C 1
ATOM 1972 O O . THR B 1 107 ? 15.75 6.066 -7.855 1 97.81 107 THR B O 1
ATOM 1975 N N . GLY B 1 108 ? 15.227 4.07 -7.078 1 98.44 108 GLY B N 1
ATOM 1976 C CA . GLY B 1 108 ? 15.359 3.381 -8.352 1 98.44 108 GLY B CA 1
ATOM 1977 C C . GLY B 1 108 ? 14.328 2.287 -8.547 1 98.44 108 GLY B C 1
ATOM 1978 O O . GLY B 1 108 ? 13.336 2.223 -7.816 1 98.44 108 GLY B O 1
ATOM 1979 N N . ASP B 1 109 ? 14.539 1.498 -9.547 1 98.81 109 ASP B N 1
ATOM 1980 C CA . ASP B 1 109 ? 13.633 0.39 -9.836 1 98.81 109 ASP B CA 1
ATOM 1981 C C . ASP B 1 109 ? 13.414 -0.475 -8.602 1 98.81 109 ASP B C 1
ATOM 1983 O O . ASP B 1 109 ? 14.352 -0.75 -7.852 1 98.81 109 ASP B O 1
ATOM 1987 N N . LEU B 1 110 ? 12.18 -0.89 -8.438 1 98.88 110 LEU B N 1
ATOM 1988 C CA . LEU B 1 110 ? 11.836 -1.782 -7.336 1 98.88 110 LEU B CA 1
ATOM 1989 C C . LEU B 1 110 ? 11.797 -3.234 -7.805 1 98.88 110 LEU B C 1
ATOM 1991 O O . LEU B 1 110 ? 11.328 -3.523 -8.906 1 98.88 110 LEU B O 1
ATOM 1995 N N . ARG B 1 111 ? 12.281 -4.078 -6.938 1 98.88 111 ARG B N 1
ATOM 1996 C CA . ARG B 1 111 ? 12.203 -5.523 -7.121 1 98.88 111 ARG B CA 1
ATOM 1997 C C . ARG B 1 111 ? 11.758 -6.215 -5.836 1 98.88 111 ARG B C 1
ATOM 1999 O O . ARG B 1 111 ? 12.438 -6.117 -4.809 1 98.88 111 ARG B O 1
ATOM 2006 N N . ALA B 1 112 ? 10.648 -6.895 -5.883 1 98.94 112 ALA B N 1
ATOM 2007 C CA . ALA B 1 112 ? 10.117 -7.586 -4.711 1 98.94 112 ALA B CA 1
ATOM 2008 C C . ALA B 1 112 ? 10.234 -9.102 -4.867 1 98.94 112 ALA B C 1
ATOM 2010 O O . ALA B 1 112 ? 9.805 -9.664 -5.879 1 98.94 112 ALA B O 1
ATOM 2011 N N . GLU B 1 113 ? 10.773 -9.695 -3.896 1 98.88 113 GLU B N 1
ATOM 2012 C CA . GLU B 1 113 ? 10.789 -11.148 -3.811 1 98.88 113 GLU B CA 1
ATOM 2013 C C . GLU B 1 113 ? 9.922 -11.648 -2.658 1 98.88 113 GLU B C 1
ATOM 2015 O O . GLU B 1 113 ? 10 -11.125 -1.544 1 98.88 113 GLU B O 1
ATOM 2020 N N . ALA B 1 114 ? 9.086 -12.562 -2.98 1 98.88 114 ALA B N 1
ATOM 2021 C CA . ALA B 1 114 ? 8.234 -13.18 -1.967 1 98.88 114 ALA B CA 1
ATOM 2022 C C . ALA B 1 114 ? 8.461 -14.688 -1.906 1 98.88 114 ALA B C 1
ATOM 2024 O O . ALA B 1 114 ? 8.602 -15.344 -2.943 1 98.88 114 ALA B O 1
ATOM 2025 N N . GLU B 1 115 ? 8.508 -15.195 -0.706 1 98.69 115 GLU B N 1
ATOM 2026 C CA . GLU B 1 115 ? 8.617 -16.625 -0.453 1 98.69 115 GLU B CA 1
ATOM 2027 C C . GLU B 1 115 ? 7.598 -17.078 0.593 1 98.69 115 GLU B C 1
ATOM 2029 O O . GLU B 1 115 ? 7.375 -16.391 1.59 1 98.69 115 GLU B O 1
ATOM 2034 N N . ILE B 1 116 ? 7.105 -18.281 0.371 1 98.38 116 ILE B N 1
ATOM 2035 C CA . ILE B 1 116 ? 6.133 -18.828 1.305 1 98.38 116 ILE B CA 1
ATOM 2036 C C . ILE B 1 116 ? 6.848 -19.312 2.566 1 98.38 116 ILE B C 1
ATOM 2038 O O . ILE B 1 116 ? 7.82 -20.062 2.488 1 98.38 116 ILE B O 1
ATOM 2042 N N . VAL B 1 117 ? 6.391 -18.828 3.652 1 97.88 117 VAL B N 1
ATOM 2043 C CA . VAL B 1 117 ? 6.809 -19.344 4.945 1 97.88 117 VAL B CA 1
ATOM 2044 C C . VAL B 1 117 ? 5.992 -20.594 5.285 1 97.88 117 VAL B C 1
ATOM 2046 O O . VAL B 1 117 ? 6.551 -21.609 5.703 1 97.88 117 VAL B O 1
ATOM 2049 N N . ARG B 1 118 ? 4.73 -20.438 5.008 1 96.31 118 ARG B N 1
ATOM 2050 C CA . ARG B 1 118 ? 3.781 -21.516 5.25 1 96.31 118 ARG B CA 1
ATOM 2051 C C . ARG B 1 118 ? 2.557 -21.391 4.352 1 96.31 118 ARG B C 1
ATOM 2053 O O . ARG B 1 118 ? 2.115 -20.266 4.059 1 96.31 118 ARG B O 1
ATOM 2060 N N . SER B 1 119 ? 2.133 -22.469 3.93 1 95.38 119 SER B N 1
ATOM 2061 C CA . SER B 1 119 ? 0.884 -22.531 3.178 1 95.38 119 SER B CA 1
ATOM 2062 C C . SER B 1 119 ? -0.059 -23.578 3.764 1 95.38 119 SER B C 1
ATOM 2064 O O . SER B 1 119 ? 0.039 -24.766 3.439 1 95.38 119 SER B O 1
ATOM 2066 N N . GLY B 1 120 ? -0.906 -23.078 4.633 1 89.56 120 GLY B N 1
ATOM 2067 C CA . GLY B 1 120 ? -1.848 -23.984 5.273 1 89.56 120 GLY B CA 1
ATOM 2068 C C . GLY B 1 120 ? -3.131 -24.172 4.484 1 89.56 120 GLY B C 1
ATOM 2069 O O . GLY B 1 120 ? -3.182 -23.859 3.293 1 89.56 120 GLY B O 1
ATOM 2070 N N . GLY B 1 121 ? -4.176 -24.797 5.125 1 87.38 121 GLY B N 1
ATOM 2071 C CA . GLY B 1 121 ? -5.453 -25 4.457 1 87.38 121 GLY B CA 1
ATOM 2072 C C . GLY B 1 121 ? -6.207 -23.703 4.211 1 87.38 121 GLY B C 1
ATOM 2073 O O . GLY B 1 121 ? -6.703 -23.469 3.107 1 87.38 121 GLY B O 1
ATOM 2074 N N . SER B 1 122 ? -6.211 -22.828 5.211 1 93.88 122 SER B N 1
ATOM 2075 C CA . SER B 1 122 ? -7.035 -21.641 5.059 1 93.88 122 SER B CA 1
ATOM 2076 C C . SER B 1 122 ? -6.195 -20.359 5.16 1 93.88 122 SER B C 1
ATOM 2078 O O . SER B 1 122 ? -6.613 -19.297 4.711 1 93.88 122 SER B O 1
ATOM 2080 N N . ILE B 1 123 ? -5.02 -20.531 5.805 1 96.94 123 ILE B N 1
ATOM 2081 C CA . ILE B 1 123 ? -4.176 -19.344 5.988 1 96.94 123 ILE B CA 1
ATOM 2082 C C . ILE B 1 123 ? -2.762 -19.641 5.496 1 96.94 123 ILE B C 1
ATOM 2084 O O . ILE B 1 123 ? -2.219 -20.719 5.754 1 96.94 123 ILE B O 1
ATOM 2088 N N . GLY B 1 124 ? -2.199 -18.766 4.785 1 97.94 124 GLY B N 1
ATOM 2089 C CA . GLY B 1 124 ? -0.805 -18.781 4.375 1 97.94 124 GLY B CA 1
ATOM 2090 C C . GLY B 1 124 ? -0.023 -17.578 4.859 1 97.94 124 GLY B C 1
ATOM 2091 O O . GLY B 1 124 ? -0.605 -16.547 5.172 1 97.94 124 GLY B O 1
ATOM 2092 N N . VAL B 1 125 ? 1.304 -17.75 4.957 1 98.62 125 VAL B N 1
ATOM 2093 C CA . VAL B 1 125 ? 2.201 -16.656 5.348 1 98.62 125 VAL B CA 1
ATOM 2094 C C . VAL B 1 125 ? 3.346 -16.547 4.344 1 98.62 125 VAL B C 1
ATOM 2096 O O . VAL B 1 125 ? 3.941 -17.562 3.959 1 98.62 125 VAL B O 1
ATOM 2099 N N . SER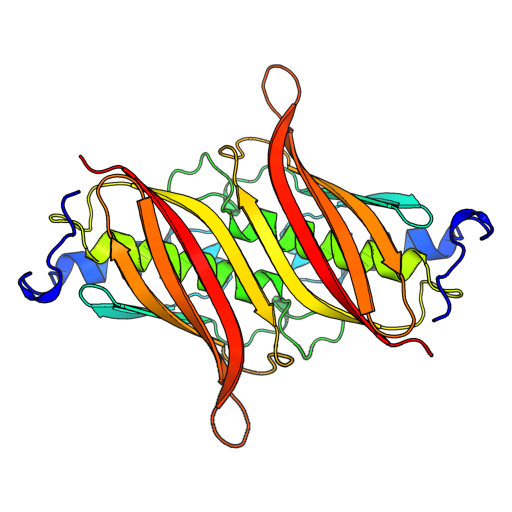 B 1 126 ? 3.623 -15.398 3.9 1 98.81 126 SER B N 1
ATOM 2100 C CA . SER B 1 126 ? 4.734 -15.133 2.994 1 98.81 126 SER B CA 1
ATOM 2101 C C . SER B 1 126 ? 5.672 -14.07 3.564 1 98.81 126 SER B C 1
ATOM 2103 O O . SER B 1 126 ? 5.219 -13.102 4.176 1 98.81 126 SER B O 1
ATOM 2105 N N . ASP B 1 127 ? 6.965 -14.266 3.326 1 98.94 127 ASP B N 1
ATOM 2106 C CA . ASP B 1 127 ? 7.969 -13.227 3.529 1 98.94 127 ASP B CA 1
ATOM 2107 C C . ASP B 1 127 ? 8.273 -12.492 2.225 1 98.94 127 ASP B C 1
ATOM 2109 O O . ASP B 1 127 ? 8.359 -13.117 1.163 1 98.94 127 ASP B O 1
ATOM 2113 N N . MET B 1 128 ? 8.43 -11.18 2.371 1 98.94 128 MET B N 1
ATOM 2114 C CA . MET B 1 128 ? 8.742 -10.383 1.188 1 98.94 128 MET B CA 1
ATOM 2115 C C . MET B 1 128 ? 9.898 -9.43 1.459 1 98.94 128 MET B C 1
ATOM 2117 O O . MET B 1 128 ? 10.062 -8.953 2.582 1 98.94 128 MET B O 1
ATOM 2121 N N . THR B 1 129 ? 10.664 -9.188 0.456 1 98.88 129 THR B N 1
ATOM 2122 C CA . THR B 1 129 ? 11.727 -8.188 0.459 1 98.88 129 THR B CA 1
ATOM 2123 C C . THR B 1 129 ? 11.688 -7.352 -0.819 1 98.88 129 THR B C 1
ATOM 2125 O O . THR B 1 129 ? 11.547 -7.895 -1.916 1 98.88 129 THR B O 1
ATOM 2128 N N . VAL B 1 130 ? 11.773 -6.059 -0.653 1 98.88 130 VAL B N 1
ATOM 2129 C CA . VAL B 1 130 ? 11.875 -5.148 -1.79 1 98.88 130 VAL B CA 1
ATOM 2130 C C . VAL B 1 130 ? 13.266 -4.52 -1.829 1 98.88 130 VAL B C 1
ATOM 2132 O O . VAL B 1 130 ? 13.758 -4.023 -0.813 1 98.88 130 VAL B O 1
ATOM 2135 N N . THR B 1 131 ? 13.852 -4.574 -2.928 1 98.88 131 THR B N 1
ATOM 2136 C CA . THR B 1 131 ? 15.094 -3.84 -3.172 1 98.88 131 THR B CA 1
ATOM 2137 C C . THR B 1 131 ? 14.859 -2.715 -4.176 1 98.88 131 THR B C 1
ATOM 2139 O O . THR B 1 131 ? 13.922 -2.768 -4.973 1 98.88 131 THR B O 1
ATOM 2142 N N . SER B 1 132 ? 15.633 -1.687 -4.094 1 98.88 132 SER B N 1
ATOM 2143 C CA . SER B 1 132 ? 15.672 -0.585 -5.051 1 98.88 132 SER B CA 1
ATOM 2144 C C . SER B 1 132 ? 17.047 -0.47 -5.703 1 98.88 132 SER B C 1
ATOM 2146 O O . SER B 1 132 ? 18.078 -0.604 -5.031 1 98.88 132 SER B O 1
ATOM 2148 N N . ALA B 1 133 ? 17.016 -0.24 -6.988 1 98.44 133 ALA B N 1
ATOM 2149 C CA . ALA B 1 133 ? 18.281 -0.048 -7.707 1 98.44 133 ALA B CA 1
ATOM 2150 C C . ALA B 1 133 ? 19.016 1.179 -7.191 1 98.44 133 ALA B C 1
ATOM 2152 O O . ALA B 1 133 ? 18.406 2.209 -6.902 1 98.44 133 ALA B O 1
ATOM 2153 N N . THR B 1 134 ? 20.312 1.046 -7.109 1 96.56 134 THR B N 1
ATOM 2154 C CA . THR B 1 134 ? 21.219 2.137 -6.758 1 96.56 134 THR B CA 1
ATOM 2155 C C . THR B 1 134 ? 22.391 2.213 -7.742 1 96.56 134 THR B C 1
ATOM 2157 O O . THR B 1 134 ? 22.5 1.384 -8.648 1 96.56 134 THR B O 1
ATOM 2160 N N . GLU B 1 135 ? 23.188 3.232 -7.523 1 93.31 135 GLU B N 1
ATOM 2161 C CA . GLU B 1 135 ? 24.375 3.355 -8.359 1 93.31 135 GLU B CA 1
ATOM 2162 C C . GLU B 1 135 ? 25.281 2.148 -8.195 1 93.31 135 GLU B C 1
ATOM 2164 O O . GLU B 1 135 ? 26 1.769 -9.133 1 93.31 135 GLU B O 1
ATOM 2169 N N . ASN B 1 136 ? 25.266 1.497 -7.086 1 92.44 136 ASN B N 1
ATOM 2170 C CA . ASN B 1 136 ? 26.172 0.406 -6.773 1 92.44 136 ASN B CA 1
ATOM 2171 C C . ASN B 1 136 ? 25.453 -0.94 -6.746 1 92.44 136 ASN B C 1
ATOM 2173 O O . ASN B 1 136 ? 25.953 -1.898 -6.148 1 92.44 136 ASN B O 1
ATOM 2177 N N . GLY B 1 137 ? 24.422 -0.947 -7.406 1 95.31 137 GLY B N 1
ATOM 2178 C CA . GLY B 1 137 ? 23.656 -2.189 -7.371 1 95.31 137 GLY B CA 1
ATOM 2179 C C . GLY B 1 137 ? 22.234 -2.006 -6.895 1 95.31 137 GLY B C 1
ATOM 2180 O O . GLY B 1 137 ? 21.438 -1.321 -7.543 1 95.31 137 GLY B O 1
ATOM 2181 N N . ALA B 1 138 ? 21.938 -2.646 -5.777 1 97.38 138 ALA B N 1
ATOM 2182 C CA . ALA B 1 138 ? 20.594 -2.539 -5.191 1 97.38 138 ALA B CA 1
ATOM 2183 C C . ALA B 1 138 ? 20.672 -2.562 -3.666 1 97.38 138 ALA B C 1
ATOM 2185 O O . ALA B 1 138 ? 21.609 -3.102 -3.09 1 97.38 138 ALA B O 1
ATOM 2186 N N . SER B 1 139 ? 19.734 -1.912 -3.037 1 98.06 139 SER B N 1
ATOM 2187 C CA . SER B 1 139 ? 19.609 -1.915 -1.584 1 98.06 139 SER B CA 1
ATOM 2188 C C . SER B 1 139 ? 18.203 -2.322 -1.149 1 98.06 139 SER B C 1
ATOM 2190 O O . SER B 1 139 ? 17.219 -1.935 -1.777 1 98.06 139 SER B O 1
ATOM 2192 N N . GLU B 1 140 ? 18.188 -3.096 -0.001 1 98.56 140 GLU B N 1
ATOM 2193 C CA . GLU B 1 140 ? 16.891 -3.391 0.587 1 98.56 140 GLU B CA 1
ATOM 2194 C C . GLU B 1 140 ? 16.203 -2.119 1.071 1 98.56 140 GLU B C 1
ATOM 2196 O O . GLU B 1 140 ? 16.797 -1.308 1.773 1 98.56 140 GLU B O 1
ATOM 2201 N N . VAL B 1 141 ? 14.953 -1.952 0.683 1 98.81 141 VAL B N 1
ATOM 2202 C CA . VAL B 1 141 ? 14.273 -0.721 1.062 1 98.81 141 VAL B CA 1
ATOM 2203 C C . VAL B 1 141 ? 13.039 -1.053 1.898 1 98.81 141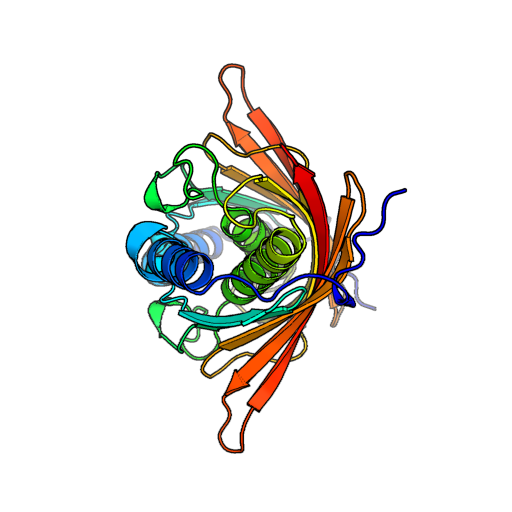 VAL B C 1
ATOM 2205 O O . VAL B 1 141 ? 12.57 -0.223 2.68 1 98.81 141 VAL B O 1
ATOM 2208 N N . VAL B 1 142 ? 12.445 -2.248 1.732 1 98.88 142 VAL B N 1
ATOM 2209 C CA . VAL B 1 142 ? 11.32 -2.693 2.539 1 98.88 142 VAL B CA 1
ATOM 2210 C C . VAL B 1 142 ? 11.438 -4.191 2.809 1 98.88 142 VAL B C 1
ATOM 2212 O O . VAL B 1 142 ? 11.797 -4.965 1.917 1 98.88 142 VAL B O 1
ATOM 2215 N N . VAL B 1 143 ? 11.117 -4.602 3.984 1 98.88 143 VAL B N 1
ATOM 2216 C CA . VAL B 1 143 ? 10.906 -6.008 4.32 1 98.88 143 VAL B CA 1
ATOM 2217 C C . VAL B 1 143 ? 9.539 -6.18 4.973 1 98.88 143 VAL B C 1
ATOM 2219 O O . VAL B 1 143 ? 9.055 -5.285 5.668 1 98.88 143 VAL B O 1
ATOM 2222 N N . GLY B 1 144 ? 8.922 -7.289 4.668 1 98.62 144 GLY B N 1
ATOM 2223 C CA . GLY B 1 144 ? 7.59 -7.465 5.215 1 98.62 144 GLY B CA 1
ATOM 2224 C C . GLY B 1 144 ? 7.168 -8.922 5.309 1 98.62 144 GLY B C 1
ATOM 2225 O O . GLY B 1 144 ? 7.863 -9.805 4.801 1 98.62 144 GLY B O 1
ATOM 2226 N N . GLN B 1 145 ? 6.137 -9.133 6.031 1 98.88 145 GLN B N 1
ATOM 2227 C CA . GLN B 1 145 ? 5.445 -10.414 6.129 1 98.88 145 GLN B CA 1
ATOM 2228 C C . GLN B 1 145 ? 3.936 -10.234 6.012 1 98.88 145 GLN B C 1
ATOM 2230 O O . GLN B 1 145 ? 3.375 -9.273 6.535 1 98.88 145 GLN B O 1
ATOM 2235 N N . GLY B 1 146 ? 3.312 -11.086 5.34 1 98.81 146 GLY B N 1
ATOM 2236 C CA . GLY B 1 146 ? 1.87 -11.047 5.168 1 98.81 146 GLY B CA 1
ATOM 2237 C C . GLY B 1 146 ? 1.2 -12.375 5.461 1 98.81 146 GLY B C 1
ATOM 2238 O O . GLY B 1 146 ? 1.804 -13.438 5.277 1 98.81 146 GLY B O 1
ATOM 2239 N N . SER B 1 147 ? 0.025 -12.273 5.965 1 98.81 147 SER B N 1
ATOM 2240 C CA . SER B 1 147 ? -0.868 -13.422 6.078 1 98.81 147 SER B CA 1
ATOM 2241 C C . SER B 1 147 ? -2.029 -13.32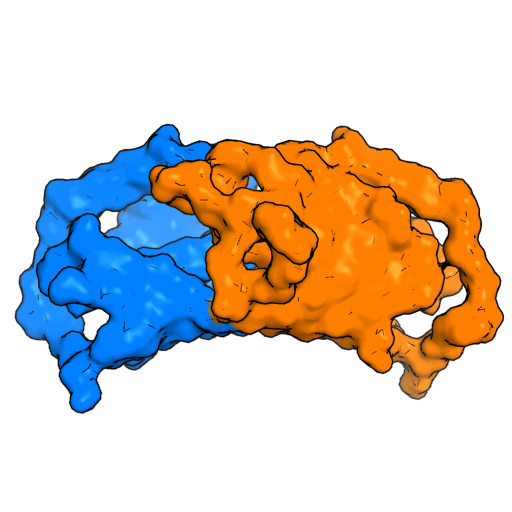 5.094 1 98.81 147 SER B C 1
ATOM 2243 O O . SER B 1 147 ? -2.576 -12.234 4.887 1 98.81 147 SER B O 1
ATOM 2245 N N . PHE B 1 148 ? -2.4 -14.391 4.594 1 98.44 148 PHE B N 1
ATOM 2246 C CA . PHE B 1 148 ? -3.375 -14.422 3.51 1 98.44 148 PHE B CA 1
ATOM 2247 C C . PHE B 1 148 ? -4.387 -15.547 3.723 1 98.44 148 PHE B C 1
ATOM 2249 O O . PHE B 1 148 ? -4.012 -16.656 4.086 1 98.44 148 PHE B O 1
ATOM 2256 N N . ARG B 1 149 ? -5.598 -15.219 3.535 1 97.94 149 ARG B N 1
ATOM 2257 C CA . ARG B 1 149 ? -6.633 -16.234 3.465 1 97.94 149 ARG B CA 1
ATOM 2258 C C . ARG B 1 149 ? -6.598 -16.969 2.121 1 97.94 149 ARG B C 1
ATOM 2260 O O . ARG B 1 149 ? -6.535 -16.328 1.068 1 97.94 149 ARG B O 1
ATOM 2267 N N . LEU B 1 150 ? -6.633 -18.25 2.174 1 96.25 150 LEU B N 1
ATOM 2268 C CA . LEU B 1 150 ? -6.559 -19.078 0.974 1 96.25 150 LEU B CA 1
ATOM 2269 C C . LEU B 1 150 ? -7.918 -19.688 0.657 1 96.25 150 LEU B C 1
ATOM 2271 O O . LEU B 1 150 ? -8.5 -20.375 1.497 1 96.25 150 LEU B O 1
ATOM 2275 N N . PHE B 1 151 ? -8.43 -19.375 -0.489 1 93.06 151 PHE B N 1
ATOM 2276 C CA . PHE B 1 151 ? -9.664 -19.984 -0.985 1 93.06 151 PHE B CA 1
ATOM 2277 C C . PHE B 1 151 ? -9.359 -21 -2.078 1 93.06 151 PHE B C 1
ATOM 2279 O O . PHE B 1 151 ? -9.203 -20.641 -3.246 1 93.06 151 PHE B O 1
ATOM 2286 N N . ARG B 1 152 ? -9.352 -22.219 -1.607 1 83.69 152 ARG B N 1
ATOM 2287 C CA . ARG B 1 152 ? -9 -23.297 -2.527 1 83.69 152 ARG B CA 1
ATOM 2288 C C . ARG B 1 152 ? -10.258 -23.953 -3.115 1 83.69 152 ARG B C 1
ATOM 2290 O O . ARG B 1 152 ? -11.312 -23.938 -2.486 1 83.69 152 ARG B O 1
ATOM 2297 N N . ASP B 1 153 ? -10.375 -24.172 -4.371 1 69.88 153 ASP B N 1
ATOM 2298 C CA . ASP B 1 153 ? -11.492 -24.938 -4.902 1 69.88 153 ASP B CA 1
ATOM 2299 C C . ASP B 1 153 ? -11.555 -26.328 -4.27 1 69.88 153 ASP B C 1
ATOM 2301 O O . ASP B 1 153 ? -10.531 -26.891 -3.885 1 69.88 153 ASP B O 1
#

Radius of gyration: 19.24 Å; Cα contacts (8 Å, |Δi|>4): 784; chains: 2; bounding box: 52×60×45 Å

Nearest PDB structures (foldseek):
  3e1e-assembly1_A  TM=8.793E-01  e=2.875E-11  Ruegeria pomeroyi
  3dkz-assembly1_A  TM=9.430E-01  e=1.355E-10  Bordetella parapertussis
  5vpj-assembly1_D  TM=7.724E-01  e=6.332E-05  Actinomadura verrucosospora
  5vpj-assembly2_F  TM=7.573E-01  e=1.295E-04  Actinomadura verrucosospora
  5byu-assembly2_E  TM=7.380E-01  e=4.528E-04  Legionella pneumophila subsp. pneumophila str. Philadelphia 1

Sequence (306 aa):
MVEDDIAGMEPIPSEATEYLRKRIEEEHGYLSWLNTSVDIVERGRIVLSIPFDEKLTNIDGRTIHGGVAATLIDTAGGIAQRTAFEDPLSGEVATVNLNANYLRPATGDLRAEAEIVRSGGSIGVSDMTVTSATENGASEVVVGQGSFRLFRDMVEDDIAGMEPIPSEATEYLRKRIEEEHGYLSWLNT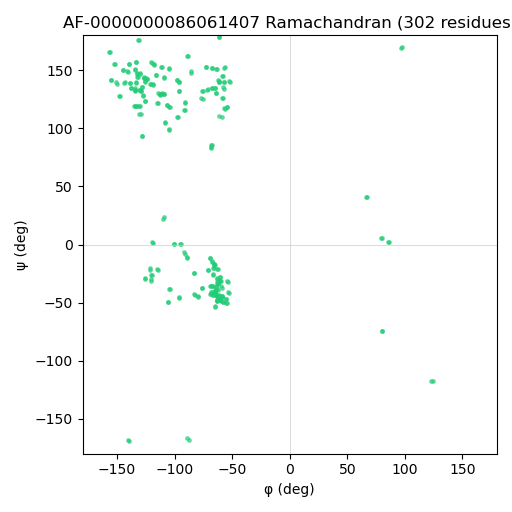SVDIVERGRIVLSIPFDEKLTNIDGRTIHGGVAATLIDTAGGIAQRTAFEDPLSGEVATVNLNANYLRPATGDLRAEAEIVRSGGSIGVSDMTVTSATENGASEVVVGQGSFRLFRD

Foldseek 3Di:
DDWQPLVPADWDDPVNVVVVQCCQCPNVVVNVVQNKGWDDDTQQKTKIKGWDDQVQAPPVSFFGDVVSVQVRQVVRQFLNLLSSANHSVDWGKAWDDKDKDFDDTARGMKMKMKGWPTHDDFKTKIKMWIWHQDPVGIDTGMIMMTMMTIGHD/DDWQPLVPADWDDPVNVVVVQCCQCPNVVVNVVQNKGWDDDTQQKTKIKGWDDQVQADPVSFFGDVVSVQVRQVVRQFLNLLSSANHSVDWGKAWDDKDKDFDDTARGMKMKMKGWPTHDDFKTKIKMWIWHQDPVGIDTGMIMMTMMTIGHD

Organism: NCBI:txid261290

InterPro domains:
  IPR003736 Phenylacetic acid degradation-related domain [TIGR00369] (31-134)
  IPR006683 Thioesterase domain [PF03061] (63-134)
  IPR029069 HotDog domain superfamily [SSF54637] (17-149)
  IPR039298 Acyl-coenzyme A thioesterase 13 [PTHR21660] (30-133)